Protein AF-0000000082577583 (afdb_homodimer)

Sequence (312 aa):
MDRIDAAILKSLAADARAPVSAVAAQVGLSQSACTRRIQALEASGHVQGYGARLGHRRLGFRITALVDITLGTQVEEDLARFEAAVAQIDGVVECALVSGGQDYRLKILARDLDDYERLHREHLGRLPGVVTINSSFVLRAVPTRSEAEALFGGGRMDRIDAAILKSLAADARAPVSAVAAQVGLSQSACTRRIQALEASGHVQGYGARLGHRRLGFRITALVDITLGTQVEEDLARFEAAVAQIDGVVECALVSGGQDYRLKILARDLDDYERLHREHLGRLPGVVTINSSFVLRAVPTRSEAEALFGGGR

Secondary structure (DSSP, 8-state):
--HHHHHHHHHHHH-TT--HHHHHHHHT--HHHHHHHHHHHHHTTSEEEEEEEE-TTTTT--EEEEEEEEES---HHHHHHHHHHHTT-TTEEEEEEESSSSSEEEEEEESSHHHHHHHHHHTGGG-TTEEEEEEEEEEEEEP---HHHHHHTT--/--HHHHHHHHHHHH-TT--HHHHHHHHT--HHHHHHHHHHHHHTTSEEEEEEEE-TTTTT--EEEEEEEEES---HHHHHHHHHHHTT-TTEEEEEEESSSSSEEEEEEESSHHHHHHHHHHTGGG-TTEEEEEEEEEEEEEP---HHHHHHTT--

Foldseek 3Di:
DDPLLLQLVLVCLVPVPDDLCVSCVVSVHDSVVSVVSVVVCCVVCVDVDDDDDDDCVVVQFPWKKKKFWAFPDDDPVLVVQLVVLLVPQPQFPDWDQDDDDTGIITIGIANDPVRVVCSCVVRVVPGPRTDDMDMDIDPDDDDDDDPSCVVRVPPD/DDPLLLQLVLVCLVPVPDDLCVSCVVSVHDSVVSVVSVVVCCVVCVDVDDDDDDDQVVVQFPWKKKKFWAFPDDDPVLVVQLVVLLVPQPQFPDWDQDDDDTGIITIGIANDPVRVVCSCVVRVVPRPRTDDMDMDIDPDDDDDDDPSCVVRVPPD

Solvent-accessible surface area (backbone atoms only — not comparable to full-atom values): 16218 Å² total; per-residue (Å²): 135,55,73,58,56,52,49,51,50,44,49,29,41,68,34,37,63,61,51,62,60,57,54,10,61,74,65,71,44,53,51,68,59,37,50,52,48,52,50,50,35,41,75,70,35,41,33,70,46,33,20,43,40,66,23,47,58,71,69,51,31,67,32,42,34,44,33,41,30,27,57,73,64,85,48,66,70,56,48,52,53,31,50,57,55,53,31,69,34,78,21,32,48,41,36,27,37,37,45,68,95,41,40,32,44,33,33,32,55,24,49,36,69,68,51,38,50,48,48,39,63,71,44,62,71,62,46,63,60,61,66,45,78,46,74,24,38,58,75,38,80,45,72,44,33,49,63,54,44,43,74,57,55,72,78,119,136,54,71,58,56,51,50,50,49,46,49,29,41,69,34,38,62,59,52,62,60,59,54,10,60,73,66,72,43,54,52,68,60,38,50,52,50,52,51,50,35,42,73,69,37,41,33,70,47,32,21,43,40,66,24,47,58,73,70,50,30,67,32,42,36,44,32,41,30,28,57,74,63,84,48,65,70,55,49,50,52,31,51,56,54,54,32,67,34,77,21,33,47,39,34,27,35,36,45,67,94,41,40,33,45,35,36,32,55,24,48,37,73,67,52,39,49,49,48,39,62,72,44,62,71,63,46,62,59,63,68,46,80,48,76,24,38,57,74,39,81,45,71,46,33,49,63,54,44,42,74,56,54,71,79,117

Nearest PDB structures (foldseek):
  2p6s-assembly1_H  TM=9.541E-01  e=4.878E-14  Neisseria meningitidis MC58
  3i4p-assembly1_A  TM=9.393E-01  e=1.026E-13  Agrobacterium fabrum str. C58
  2gqq-assembly1_A-2  TM=9.319E-01  e=2.295E-13  Escherichia coli
  2pn6-assembly1_A  TM=9.189E-01  e=6.929E-12  Sulfurisphaera tokodaii
  4pcq-assembly2_C  TM=7.554E-01  e=3.729E-12  Mycobacterium tuberculosis H37Rv

Organism: NCBI:txid68569

InterPro domains:
  IPR000485 AsnC-type HTH domain [PF13404] (1-42)
  IPR000485 AsnC-type HTH domain [PR00033] (1-17)
  IPR000485 AsnC-type HTH domain [PR00033] (17-28)
  IPR000485 AsnC-type HTH domain [PR00033] (28-47)
  IPR000485 AsnC-type HTH domain [PS50956] (1-62)
  IPR011008 Dimeric alpha-beta barrel [SSF54909] (61-143)
  IPR019885 Transcription regulator HTH, AsnC-type, conserved site [PS00519] (19-45)
  IPR019887 Transcription regulator AsnC/Lrp, ligand binding domain [PF01037] (64-142)
  IPR019888 Transcription regulator AsnC-like [SM00344] (1-110)
  IPR036388 Winged helix-like DNA-binding domain superfamily [G3DSA:1.10.10.10] (1-52)
  IPR036390 Winged helix DNA-binding domain superfamily [SSF46785] (1-61)

Structure (mmCIF, N/CA/C/O backbone):
data_AF-0000000082577583-model_v1
#
loop_
_entity.id
_entity.type
_entity.pdbx_description
1 polymer 'DNA-binding Lrp family transcriptional regulator'
#
loop_
_atom_site.group_PDB
_atom_site.id
_atom_site.type_symbol
_atom_site.label_atom_id
_atom_site.label_alt_id
_atom_site.label_comp_id
_atom_site.label_asym_id
_atom_site.label_entity_id
_atom_site.label_seq_id
_atom_site.pdbx_PDB_ins_code
_atom_site.Cartn_x
_atom_site.Cartn_y
_atom_site.Cartn_z
_atom_site.occupancy
_atom_site.B_iso_or_equiv
_atom_site.auth_seq_id
_atom_site.auth_comp_id
_atom_site.auth_asym_id
_atom_site.auth_atom_id
_atom_site.pdbx_PDB_model_num
ATOM 1 N N . MET A 1 1 ? 16.797 15.055 -9.523 1 86.69 1 MET A N 1
ATOM 2 C CA . MET A 1 1 ? 16.5 15.312 -8.117 1 86.69 1 MET A CA 1
ATOM 3 C C . MET A 1 1 ? 17.781 15.344 -7.293 1 86.69 1 MET A C 1
ATOM 5 O O . MET A 1 1 ? 18.656 14.477 -7.445 1 86.69 1 MET A O 1
ATOM 9 N N . ASP A 1 2 ? 17.938 16.375 -6.492 1 91.56 2 ASP A N 1
ATOM 10 C CA . ASP A 1 2 ? 19.172 16.469 -5.734 1 91.56 2 ASP A CA 1
ATOM 11 C C . ASP A 1 2 ? 19 15.922 -4.316 1 91.56 2 ASP A C 1
ATOM 13 O O . ASP A 1 2 ? 17.938 15.359 -3.99 1 91.56 2 ASP A O 1
ATOM 17 N N . ARG A 1 3 ? 20.094 16.016 -3.494 1 93.19 3 ARG A N 1
ATOM 18 C CA . ARG A 1 3 ? 20.156 15.414 -2.166 1 93.19 3 ARG A CA 1
ATOM 19 C C . ARG A 1 3 ? 19.156 16.078 -1.222 1 93.19 3 ARG A C 1
ATOM 21 O O . ARG A 1 3 ? 18.609 15.43 -0.331 1 93.19 3 ARG A O 1
ATOM 28 N N . ILE A 1 4 ? 18.984 17.312 -1.453 1 95.62 4 ILE A N 1
ATOM 29 C CA . ILE A 1 4 ? 18.078 18.062 -0.585 1 95.62 4 ILE A CA 1
ATOM 30 C C . ILE A 1 4 ? 16.641 17.609 -0.826 1 95.62 4 ILE A C 1
ATOM 32 O O . ILE A 1 4 ? 15.883 17.375 0.123 1 95.62 4 ILE A O 1
ATOM 36 N N . ASP A 1 5 ? 16.266 17.516 -2.125 1 95.69 5 ASP A N 1
ATOM 37 C CA . ASP A 1 5 ? 14.938 17.016 -2.457 1 95.69 5 ASP A CA 1
ATOM 38 C C . ASP A 1 5 ? 14.688 15.641 -1.834 1 95.69 5 ASP A C 1
ATOM 40 O O . ASP A 1 5 ? 13.625 15.398 -1.267 1 95.69 5 ASP A O 1
ATOM 44 N N . ALA A 1 6 ? 15.672 14.781 -1.937 1 95.06 6 ALA A N 1
ATOM 45 C CA . ALA A 1 6 ? 15.562 13.438 -1.364 1 95.06 6 ALA A CA 1
ATOM 46 C C . ALA A 1 6 ? 15.359 13.5 0.147 1 95.06 6 ALA A C 1
ATOM 48 O O . ALA A 1 6 ? 14.547 12.758 0.702 1 95.06 6 ALA A O 1
ATOM 49 N N . ALA A 1 7 ? 16.109 14.344 0.728 1 95.62 7 ALA A N 1
ATOM 50 C CA . ALA A 1 7 ? 15.984 14.5 2.176 1 95.62 7 ALA A CA 1
ATOM 51 C C . ALA A 1 7 ? 14.609 15.023 2.566 1 95.62 7 ALA A C 1
ATOM 53 O O . ALA A 1 7 ? 14.031 14.578 3.561 1 95.62 7 ALA A O 1
ATOM 54 N N . ILE A 1 8 ? 14.133 15.953 1.812 1 96.75 8 ILE A N 1
ATOM 55 C CA . ILE A 1 8 ? 12.797 16.484 2.049 1 96.75 8 ILE A CA 1
ATOM 56 C C . ILE A 1 8 ? 11.758 15.375 1.925 1 96.75 8 ILE A C 1
ATOM 58 O O . ILE A 1 8 ? 10.891 15.227 2.787 1 96.75 8 ILE A O 1
ATOM 62 N N . LEU A 1 9 ? 11.859 14.602 0.889 1 96.56 9 LEU A N 1
ATOM 63 C CA . LEU A 1 9 ? 10.914 13.523 0.64 1 96.56 9 LEU A CA 1
ATOM 64 C C . LEU A 1 9 ? 10.969 12.484 1.753 1 96.56 9 LEU A C 1
ATOM 66 O O . LEU A 1 9 ? 9.93 11.961 2.172 1 96.56 9 LEU A O 1
ATOM 70 N N . LYS A 1 10 ? 12.164 12.164 2.219 1 94.94 10 LYS A N 1
ATOM 71 C CA . LYS A 1 10 ? 12.312 11.234 3.336 1 94.94 10 LYS A CA 1
ATOM 72 C C . LYS A 1 10 ? 11.594 11.758 4.582 1 94.94 10 LYS A C 1
ATOM 74 O O . LYS A 1 10 ? 10.906 11 5.266 1 94.94 10 LYS A O 1
ATOM 79 N N . SER A 1 11 ? 11.773 13 4.824 1 95.12 11 SER A N 1
ATOM 80 C CA . SER A 1 11 ? 11.133 13.617 5.98 1 95.12 11 SER A CA 1
ATOM 81 C C . SER A 1 11 ? 9.609 13.555 5.871 1 95.12 11 SER A C 1
ATOM 83 O O . SER A 1 11 ? 8.93 13.164 6.816 1 95.12 11 SER A O 1
ATOM 85 N N . LEU A 1 12 ? 9.078 13.922 4.703 1 95.56 12 LEU A N 1
ATOM 86 C CA . LEU A 1 12 ? 7.637 13.953 4.488 1 95.56 12 LEU A CA 1
ATOM 87 C C . LEU A 1 12 ? 7.055 12.539 4.535 1 95.56 12 LEU A C 1
ATOM 89 O O . LEU A 1 12 ? 5.93 12.344 5 1 95.56 12 LEU A O 1
ATOM 93 N N . ALA A 1 13 ? 7.824 11.609 4.027 1 95.06 13 ALA A N 1
ATOM 94 C CA . ALA A 1 13 ? 7.387 10.219 4.062 1 95.06 13 ALA A CA 1
ATOM 95 C C . ALA A 1 13 ? 7.285 9.711 5.496 1 95.06 13 ALA A C 1
ATOM 97 O O . ALA A 1 13 ? 6.398 8.922 5.82 1 95.06 13 ALA A O 1
ATOM 98 N N . ALA A 1 14 ? 8.141 10.188 6.332 1 93.25 14 ALA A N 1
ATOM 99 C CA . ALA A 1 14 ? 8.172 9.781 7.734 1 93.25 14 ALA A CA 1
ATOM 100 C C . ALA A 1 14 ? 7.059 10.469 8.523 1 93.25 14 ALA A C 1
ATOM 102 O O . ALA A 1 14 ? 6.41 9.836 9.367 1 93.25 14 ALA A O 1
ATOM 103 N N . ASP A 1 15 ? 6.871 11.711 8.211 1 94.5 15 ASP A N 1
ATOM 104 C CA . ASP A 1 15 ? 5.844 12.492 8.891 1 94.5 15 ASP A CA 1
ATOM 105 C C . ASP A 1 15 ? 5.297 13.586 7.98 1 94.5 15 ASP A C 1
ATOM 107 O O . ASP A 1 15 ? 5.871 14.68 7.895 1 94.5 15 ASP A O 1
ATOM 111 N N . ALA A 1 16 ? 4.125 13.344 7.523 1 95 16 ALA A N 1
ATOM 112 C CA . ALA A 1 16 ? 3.5 14.273 6.59 1 95 16 ALA A CA 1
ATOM 113 C C . ALA A 1 16 ? 3.008 15.523 7.305 1 95 16 ALA A C 1
ATOM 115 O O . ALA A 1 16 ? 2.727 16.547 6.668 1 95 16 ALA A O 1
ATOM 116 N N . ARG A 1 17 ? 2.879 15.484 8.555 1 93.44 17 ARG A N 1
ATOM 117 C CA . ARG A 1 17 ? 2.307 16.609 9.289 1 93.44 17 ARG A CA 1
ATOM 118 C C . ARG A 1 17 ? 3.402 17.5 9.859 1 93.44 17 ARG A C 1
ATOM 120 O O . ARG A 1 17 ? 3.111 18.516 10.5 1 93.44 17 ARG A O 1
ATOM 127 N N . ALA A 1 18 ? 4.633 17.156 9.664 1 93.75 18 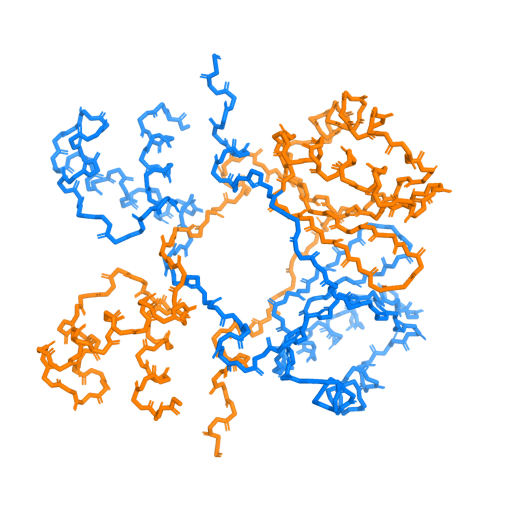ALA A N 1
ATOM 128 C CA . ALA A 1 18 ? 5.723 18 10.133 1 93.75 18 ALA A CA 1
ATOM 129 C C . ALA A 1 18 ? 5.594 19.422 9.57 1 93.75 18 ALA A C 1
ATOM 131 O O . ALA A 1 18 ? 5.316 19.594 8.375 1 93.75 18 ALA A O 1
ATOM 132 N N . PRO A 1 19 ? 5.781 20.422 10.508 1 94.56 19 PRO A N 1
ATOM 133 C CA . PRO A 1 19 ? 5.793 21.781 9.969 1 94.56 19 PRO A CA 1
ATOM 134 C C . PRO A 1 19 ? 6.961 22.031 9.016 1 94.56 19 PRO A C 1
ATOM 136 O O . PRO A 1 19 ? 8.039 21.469 9.195 1 94.56 19 PRO A O 1
ATOM 139 N N . VAL A 1 20 ? 6.656 22.875 8.07 1 96 20 VAL A N 1
ATOM 140 C CA . VAL A 1 20 ? 7.684 23.172 7.082 1 96 20 VAL A CA 1
ATOM 141 C C . VAL A 1 20 ? 8.945 23.688 7.777 1 96 20 VAL A C 1
ATOM 143 O O . VAL A 1 20 ? 10.062 23.391 7.348 1 96 20 VAL A O 1
ATOM 146 N N . SER A 1 21 ? 8.789 24.406 8.859 1 97.38 21 SER A N 1
ATOM 147 C CA . SER A 1 21 ? 9.93 24.922 9.602 1 97.38 21 SER A CA 1
ATOM 148 C C . SER A 1 21 ? 10.82 23.797 10.117 1 97.38 21 SER A C 1
ATOM 150 O O . SER A 1 21 ? 12.047 23.906 10.086 1 97.38 21 SER A O 1
ATOM 152 N N . ALA A 1 22 ? 10.25 22.734 10.57 1 97 22 ALA A N 1
ATOM 153 C CA . ALA A 1 22 ? 11.016 21.594 11.062 1 97 22 ALA A CA 1
ATOM 154 C C . ALA A 1 22 ? 11.727 20.875 9.914 1 97 22 ALA A C 1
ATOM 156 O O . ALA A 1 22 ? 12.891 20.5 10.047 1 97 22 ALA A O 1
ATOM 157 N N . VAL A 1 23 ? 11.07 20.688 8.797 1 97.56 23 VAL A N 1
ATOM 158 C CA . VAL A 1 23 ? 11.672 20.062 7.625 1 97.56 23 VAL A CA 1
ATOM 159 C C . VAL A 1 23 ? 12.844 20.891 7.125 1 97.56 23 VAL A C 1
ATOM 161 O O . VAL A 1 23 ? 13.914 20.359 6.84 1 97.56 23 VAL A O 1
ATOM 164 N N . ALA A 1 24 ? 12.594 22.188 7.07 1 98.12 24 ALA A N 1
ATOM 165 C CA . ALA A 1 24 ? 13.617 23.109 6.613 1 98.12 24 ALA A CA 1
ATOM 166 C C . ALA A 1 24 ? 14.867 23.016 7.484 1 98.12 24 ALA A C 1
ATOM 168 O O . ALA A 1 24 ? 15.992 22.969 6.969 1 98.12 24 ALA A O 1
ATOM 169 N N . ALA A 1 25 ? 14.688 23.016 8.781 1 97.81 25 ALA A N 1
ATOM 170 C CA . ALA A 1 25 ? 15.797 22.906 9.727 1 97.81 25 ALA A CA 1
ATOM 171 C C . ALA A 1 25 ? 16.562 21.594 9.523 1 97.81 25 ALA A C 1
ATOM 173 O O . ALA A 1 25 ? 17.797 21.578 9.555 1 97.81 25 ALA A O 1
ATOM 174 N N . GLN A 1 26 ? 15.883 20.609 9.266 1 96 26 GLN A N 1
ATOM 175 C CA . GLN A 1 26 ? 16.484 19.281 9.094 1 96 26 GLN A CA 1
ATOM 176 C C . GLN A 1 26 ? 17.328 19.219 7.832 1 96 26 GLN A C 1
ATOM 178 O O . GLN A 1 26 ? 18.375 18.547 7.809 1 96 26 GLN A O 1
ATOM 183 N N . VAL A 1 27 ? 16.953 19.906 6.797 1 96.56 27 VAL A N 1
ATOM 184 C CA . VAL A 1 27 ? 17.625 19.734 5.512 1 96.56 27 VAL A CA 1
ATOM 185 C C . VAL A 1 27 ? 18.547 20.922 5.234 1 96.56 27 VAL A C 1
ATOM 187 O O . VAL A 1 27 ? 19.203 20.984 4.199 1 96.56 27 VAL A O 1
ATOM 190 N N . GLY A 1 28 ? 18.5 21.875 6.094 1 97 28 GLY A N 1
ATOM 191 C CA . GLY A 1 28 ? 19.422 23 5.984 1 97 28 GLY A CA 1
ATOM 192 C C . GLY A 1 28 ? 18.953 24.047 4.996 1 97 28 GLY A C 1
ATOM 193 O O . GLY A 1 28 ? 19.75 24.594 4.227 1 97 28 GLY A O 1
ATOM 194 N N . LEU A 1 29 ? 17.719 24.344 5.008 1 97.75 29 LEU A N 1
ATOM 195 C CA . LEU A 1 29 ? 17.141 25.359 4.148 1 97.75 29 LEU A CA 1
ATOM 196 C C . LEU A 1 29 ? 16.375 26.406 4.973 1 97.75 29 LEU A C 1
ATOM 198 O O . LEU A 1 29 ? 16.047 26.156 6.133 1 97.75 29 LEU A O 1
ATOM 202 N N . SER A 1 30 ? 16.25 27.594 4.262 1 98.12 30 SER A N 1
ATOM 203 C CA . SER A 1 30 ? 15.242 28.516 4.793 1 98.12 30 SER A CA 1
ATOM 204 C C . SER A 1 30 ? 13.836 27.953 4.621 1 98.12 30 SER A C 1
ATOM 206 O O . SER A 1 30 ? 13.609 27.094 3.783 1 98.12 30 SER A O 1
ATOM 208 N N . GLN A 1 31 ? 12.906 28.469 5.434 1 97.81 31 GLN A N 1
ATOM 209 C CA . GLN A 1 31 ? 11.516 28.047 5.316 1 97.81 31 GLN A CA 1
ATOM 210 C C . GLN A 1 31 ? 10.969 28.328 3.918 1 97.81 31 GLN A C 1
ATOM 212 O O . GLN A 1 31 ? 10.266 27.5 3.342 1 97.81 31 GLN A O 1
ATOM 217 N N . SER A 1 32 ? 11.297 29.469 3.355 1 98.19 32 SER A N 1
ATOM 218 C CA . SER A 1 32 ? 10.797 29.859 2.041 1 98.19 32 SER A CA 1
ATOM 219 C C . SER A 1 32 ? 11.344 28.953 0.948 1 98.19 32 SER A C 1
ATOM 221 O O . SER A 1 32 ? 10.609 28.531 0.058 1 98.19 32 SER A O 1
ATOM 223 N N . ALA A 1 33 ? 12.609 28.641 0.971 1 98.19 33 ALA A N 1
ATOM 224 C CA . ALA A 1 33 ? 13.211 27.734 -0.006 1 98.19 33 ALA A CA 1
ATOM 225 C C . ALA A 1 33 ? 12.633 26.328 0.105 1 98.19 33 ALA A C 1
ATOM 227 O O . ALA A 1 33 ? 12.375 25.688 -0.908 1 98.19 33 ALA A O 1
ATOM 228 N N . CYS A 1 34 ? 12.461 25.922 1.353 1 98.38 34 CYS A N 1
ATOM 229 C CA . CYS A 1 34 ? 11.891 24.609 1.588 1 98.38 34 CYS A CA 1
ATOM 230 C C 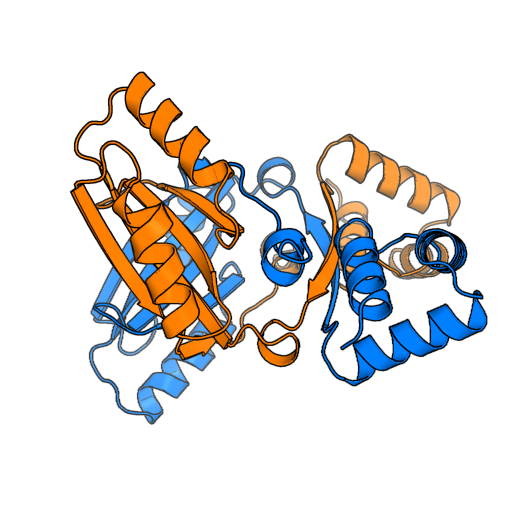. CYS A 1 34 ? 10.469 24.516 1.05 1 98.38 34 CYS A C 1
ATOM 232 O O . CYS A 1 34 ? 10.102 23.531 0.408 1 98.38 34 CYS A O 1
ATOM 234 N N . THR A 1 35 ? 9.664 25.531 1.284 1 97.81 35 THR A N 1
ATOM 235 C CA . THR A 1 35 ? 8.297 25.578 0.793 1 97.81 35 THR A CA 1
ATOM 236 C C . THR A 1 35 ? 8.266 25.484 -0.729 1 97.81 35 THR A C 1
ATOM 238 O O . THR A 1 35 ? 7.473 24.719 -1.292 1 97.81 35 THR A O 1
ATOM 241 N N . ARG A 1 36 ? 9.07 26.203 -1.352 1 98.06 36 ARG A N 1
ATOM 242 C CA . ARG A 1 36 ? 9.125 26.203 -2.809 1 98.06 36 ARG A CA 1
ATOM 243 C C . ARG A 1 36 ? 9.492 24.812 -3.336 1 98.06 36 ARG A C 1
ATOM 245 O O . ARG A 1 36 ? 8.914 24.344 -4.316 1 98.06 36 ARG A O 1
ATOM 252 N N . ARG A 1 37 ? 10.414 24.219 -2.691 1 97.94 37 ARG A N 1
ATOM 253 C CA . ARG A 1 37 ? 10.836 22.891 -3.119 1 97.94 37 ARG A CA 1
ATOM 254 C C . ARG A 1 37 ? 9.711 21.875 -2.934 1 97.94 37 ARG A C 1
ATOM 256 O O . ARG A 1 37 ? 9.477 21.047 -3.803 1 97.94 37 ARG A O 1
ATOM 263 N N . ILE A 1 38 ? 9.078 21.891 -1.838 1 97.81 38 ILE A N 1
ATOM 264 C CA . ILE A 1 38 ? 7.973 20.984 -1.576 1 97.81 38 ILE A CA 1
ATOM 265 C C . ILE A 1 38 ? 6.891 21.172 -2.635 1 97.81 38 ILE A C 1
ATOM 267 O O . ILE A 1 38 ? 6.391 20.188 -3.203 1 97.81 38 ILE A O 1
ATOM 271 N N . GLN A 1 39 ? 6.57 22.422 -2.926 1 97.81 39 GLN A N 1
ATOM 272 C CA . GLN A 1 39 ? 5.562 22.719 -3.939 1 97.81 39 GLN A CA 1
ATOM 273 C C . GLN A 1 39 ? 5.98 22.172 -5.305 1 97.81 39 GLN A C 1
ATOM 275 O O . GLN A 1 39 ? 5.148 21.641 -6.051 1 97.81 39 GLN A O 1
ATOM 280 N N . ALA A 1 40 ? 7.184 22.328 -5.59 1 98 40 ALA A N 1
ATOM 281 C CA . ALA A 1 40 ? 7.703 21.812 -6.859 1 98 40 ALA A CA 1
ATOM 282 C C . ALA A 1 40 ? 7.598 20.297 -6.93 1 98 40 ALA A C 1
ATOM 284 O O . ALA A 1 40 ? 7.238 19.75 -7.969 1 98 40 ALA A O 1
ATOM 285 N N . LEU A 1 41 ? 7.93 19.656 -5.828 1 97.62 41 LEU A N 1
ATOM 286 C CA . LEU A 1 41 ? 7.848 18.203 -5.758 1 97.62 41 LEU A CA 1
ATOM 287 C C . LEU A 1 41 ? 6.406 17.734 -5.914 1 97.62 41 LEU A C 1
ATOM 289 O O . LEU A 1 41 ? 6.152 16.703 -6.543 1 97.62 41 LEU A O 1
ATOM 293 N N . GLU A 1 42 ? 5.477 18.422 -5.355 1 97.62 42 GLU A N 1
ATOM 294 C CA . GLU A 1 42 ? 4.059 18.125 -5.504 1 97.62 42 GLU A CA 1
ATOM 295 C C . GLU A 1 42 ? 3.592 18.359 -6.938 1 97.62 42 GLU A C 1
ATOM 297 O O . GLU A 1 42 ? 2.947 17.484 -7.531 1 97.62 42 GLU A O 1
ATOM 302 N N . ALA A 1 43 ? 3.984 19.453 -7.52 1 97.81 43 ALA A N 1
ATOM 303 C CA . ALA A 1 43 ? 3.561 19.828 -8.867 1 97.81 43 ALA A CA 1
ATOM 304 C C . ALA A 1 43 ? 4.109 18.844 -9.906 1 97.81 43 ALA A C 1
ATOM 306 O O . ALA A 1 43 ? 3.445 18.547 -10.898 1 97.81 43 ALA A O 1
ATOM 307 N N . SER A 1 44 ? 5.27 18.344 -9.648 1 97.19 44 SER A N 1
ATOM 308 C CA . SER A 1 44 ? 5.93 17.469 -10.617 1 97.19 44 SER A CA 1
ATOM 309 C C . SER A 1 44 ? 5.504 16.016 -10.43 1 97.19 44 SER A C 1
ATOM 311 O O . SER A 1 44 ? 5.895 15.148 -11.211 1 97.19 44 SER A O 1
ATOM 313 N N . GLY A 1 45 ? 4.754 15.703 -9.383 1 96.94 45 GLY A N 1
ATOM 314 C CA . GLY A 1 45 ? 4.223 14.359 -9.188 1 96.94 45 GLY A CA 1
ATOM 315 C C . GLY A 1 45 ? 5.141 13.469 -8.375 1 96.94 45 GLY A C 1
ATOM 316 O O . GLY A 1 45 ? 4.875 12.273 -8.227 1 96.94 45 GLY A O 1
ATOM 317 N N . HIS A 1 46 ? 6.262 14.055 -7.883 1 97.25 46 HIS A N 1
ATOM 318 C CA . HIS A 1 46 ? 7.109 13.297 -6.973 1 97.25 46 HIS A CA 1
ATOM 319 C C . HIS A 1 46 ? 6.375 12.977 -5.672 1 97.25 46 HIS A C 1
ATOM 321 O O . HIS A 1 46 ? 6.629 11.938 -5.051 1 97.25 46 HIS A O 1
ATOM 327 N N . VAL A 1 47 ? 5.562 13.867 -5.297 1 97 47 VAL A N 1
ATOM 328 C CA . VAL A 1 47 ? 4.609 13.656 -4.211 1 97 47 VAL A CA 1
ATOM 329 C C . VAL A 1 47 ? 3.186 13.672 -4.766 1 97 47 VAL A C 1
ATOM 331 O O . VAL A 1 47 ? 2.766 14.648 -5.395 1 97 47 VAL A O 1
ATOM 334 N N . GLN A 1 48 ? 2.453 12.672 -4.484 1 96 48 GLN A N 1
ATOM 335 C CA . GLN A 1 48 ? 1.123 12.531 -5.066 1 96 48 GLN A CA 1
ATOM 336 C C . GLN A 1 48 ? 0.039 12.898 -4.055 1 96 48 GLN A C 1
ATOM 338 O O . GLN A 1 48 ? -1.139 12.992 -4.406 1 96 48 GLN A O 1
ATOM 343 N N . GLY A 1 49 ? 0.452 13.086 -2.771 1 95.75 49 GLY A N 1
ATOM 344 C CA . GLY A 1 49 ? -0.481 13.438 -1.715 1 95.75 49 GLY A CA 1
ATOM 345 C C . GLY A 1 49 ? 0.004 13.039 -0.333 1 95.75 49 GLY A C 1
ATOM 346 O O . GLY A 1 49 ? 1.106 12.508 -0.186 1 95.75 49 GLY A O 1
ATOM 347 N N . TYR A 1 50 ? -0.823 13.383 0.576 1 96.38 50 TYR A N 1
ATOM 348 C CA . TYR A 1 50 ? -0.568 13.094 1.983 1 96.38 50 TYR A CA 1
ATOM 349 C C . TYR A 1 50 ? -1.759 12.391 2.619 1 96.38 50 TYR A C 1
ATOM 351 O O . TYR A 1 50 ? -2.908 12.781 2.408 1 96.38 50 TYR A O 1
ATOM 359 N N . GLY A 1 51 ? -1.487 11.367 3.355 1 95.06 51 GLY A N 1
ATOM 360 C CA . GLY A 1 51 ? -2.594 10.648 3.967 1 95.06 51 GLY A CA 1
ATOM 361 C C . GLY A 1 51 ? -2.236 10.023 5.305 1 95.06 51 GLY A C 1
ATOM 362 O O . GLY A 1 51 ? -1.061 9.961 5.672 1 95.06 51 GLY A O 1
ATOM 363 N N . ALA A 1 52 ? -3.279 9.562 6.012 1 96.19 52 ALA A N 1
ATOM 364 C CA . ALA A 1 52 ? -3.086 8.82 7.254 1 96.19 52 ALA A CA 1
ATOM 365 C C . ALA A 1 52 ? -2.971 7.324 6.984 1 96.19 52 ALA A C 1
ATOM 367 O O . ALA A 1 52 ? -3.662 6.789 6.113 1 96.19 52 ALA A O 1
ATOM 368 N N . ARG A 1 53 ? -2.033 6.703 7.625 1 95.62 53 ARG A N 1
ATOM 369 C CA . ARG A 1 53 ? -1.992 5.246 7.684 1 95.62 53 ARG A CA 1
ATOM 370 C C . ARG A 1 53 ? -2.967 4.711 8.727 1 95.62 53 ARG A C 1
ATOM 372 O O . ARG A 1 53 ? -2.82 4.988 9.922 1 95.62 53 ARG A O 1
ATOM 379 N N . LEU A 1 54 ? -3.924 3.971 8.242 1 96.38 54 LEU A N 1
ATOM 380 C CA . LEU A 1 54 ? -5.031 3.557 9.094 1 96.38 54 LEU A CA 1
ATOM 381 C C . LEU A 1 54 ? -4.777 2.166 9.672 1 96.38 54 LEU A C 1
ATOM 383 O O . LEU A 1 54 ? -4.25 1.29 8.984 1 96.38 54 LEU A O 1
ATOM 387 N N . GLY A 1 55 ? -5.152 1.993 10.93 1 96.19 55 GLY A N 1
ATOM 388 C CA . GLY A 1 55 ? -5.066 0.689 11.57 1 96.19 55 GLY A CA 1
ATOM 389 C C . GLY A 1 55 ? -6.242 -0.212 11.242 1 96.19 55 GLY A C 1
ATOM 390 O O . GLY A 1 55 ? -7.234 -0.242 11.977 1 96.19 55 GLY A O 1
ATOM 391 N N . HIS A 1 56 ? -6.129 -1.017 10.266 1 95.94 56 HIS A N 1
ATOM 392 C CA . HIS A 1 56 ? -7.234 -1.797 9.719 1 95.94 56 HIS A CA 1
ATOM 393 C C . HIS A 1 56 ? -7.883 -2.662 10.797 1 95.94 56 HIS A C 1
ATOM 395 O O . HIS A 1 56 ? -9.102 -2.652 10.953 1 95.94 56 HIS A O 1
ATOM 401 N N . ARG A 1 57 ? -7.059 -3.352 11.547 1 94.56 57 ARG A N 1
ATOM 402 C CA . ARG A 1 57 ? -7.598 -4.254 12.562 1 94.56 57 ARG A CA 1
ATOM 403 C C . ARG A 1 57 ? -8.359 -3.479 13.633 1 94.56 57 ARG A C 1
ATOM 405 O O . ARG A 1 57 ? -9.461 -3.875 14.023 1 94.56 57 ARG A O 1
ATOM 412 N N . ARG A 1 58 ? -7.812 -2.385 14.062 1 94.81 58 ARG A N 1
ATOM 413 C CA . ARG A 1 58 ? -8.453 -1.564 15.086 1 94.81 58 ARG A CA 1
ATOM 414 C C . ARG A 1 58 ? -9.75 -0.957 14.562 1 94.81 58 ARG A C 1
ATOM 416 O O . ARG A 1 58 ? -10.656 -0.648 15.336 1 94.81 58 ARG A O 1
ATOM 423 N N . LEU A 1 59 ? -9.859 -0.889 13.25 1 95.44 59 LEU A N 1
ATOM 424 C CA . LEU A 1 59 ? -11.047 -0.301 12.633 1 95.44 59 LEU A CA 1
ATOM 425 C C . LEU A 1 59 ? -12.062 -1.378 12.273 1 95.44 59 LEU A C 1
ATOM 427 O O . LEU A 1 59 ? -13.07 -1.092 11.625 1 95.44 59 LEU A O 1
ATOM 431 N N . GLY A 1 60 ? -11.758 -2.646 12.609 1 94.5 60 GLY A N 1
ATOM 432 C CA . GLY A 1 60 ? -12.711 -3.732 12.461 1 94.5 60 GLY A CA 1
ATOM 433 C C . GLY A 1 60 ? -12.523 -4.527 11.18 1 94.5 60 GLY A C 1
ATOM 434 O O . GLY A 1 60 ? -13.328 -5.402 10.859 1 94.5 60 GLY A O 1
ATOM 435 N N . PHE A 1 61 ? -11.531 -4.184 10.508 1 96.12 61 PHE A N 1
ATOM 436 C CA . PHE A 1 61 ? -11.203 -4.922 9.289 1 96.12 61 PHE A CA 1
ATOM 437 C C . PHE A 1 61 ? -10.086 -5.926 9.555 1 96.12 61 PHE A C 1
ATOM 439 O O . PHE A 1 61 ? -8.906 -5.594 9.438 1 96.12 61 PHE A O 1
ATOM 446 N N . ARG A 1 62 ? -10.453 -7.117 9.695 1 96.69 62 ARG A N 1
ATOM 447 C CA . ARG A 1 62 ? -9.531 -8.117 10.219 1 96.69 62 ARG A CA 1
ATOM 448 C C . ARG A 1 62 ? -8.961 -8.977 9.102 1 96.69 62 ARG A C 1
ATOM 450 O O . ARG A 1 62 ? -8.016 -9.742 9.32 1 96.69 62 ARG A O 1
ATOM 457 N N . ILE A 1 63 ? -9.531 -8.766 7.891 1 97.19 63 ILE A N 1
ATOM 458 C CA . ILE A 1 63 ? -9.117 -9.625 6.789 1 97.19 63 ILE A CA 1
ATOM 459 C C . ILE A 1 63 ? -8.508 -8.773 5.672 1 97.19 63 ILE A C 1
ATOM 461 O O . ILE A 1 63 ? -9.086 -7.762 5.27 1 97.19 63 ILE A O 1
ATOM 465 N N . THR A 1 64 ? -7.359 -9.125 5.352 1 97.94 64 THR A N 1
ATOM 466 C CA . THR A 1 64 ? -6.773 -8.688 4.09 1 97.94 64 THR A CA 1
ATOM 467 C C . THR A 1 64 ? -6.605 -9.867 3.135 1 97.94 64 THR A C 1
ATOM 469 O O . THR A 1 64 ? -5.902 -10.828 3.445 1 97.94 64 THR A O 1
ATOM 472 N N . ALA A 1 65 ? -7.258 -9.797 2.021 1 98.19 65 ALA A N 1
ATOM 473 C CA . ALA A 1 65 ? -7.164 -10.844 1.008 1 98.19 65 ALA A CA 1
ATOM 474 C C . ALA A 1 65 ? -6.336 -10.383 -0.186 1 98.19 65 ALA A C 1
ATOM 476 O O . ALA A 1 65 ? -6.52 -9.266 -0.682 1 98.19 65 ALA A O 1
ATOM 477 N N . LEU A 1 66 ? -5.387 -11.188 -0.583 1 98.25 66 LEU A N 1
ATOM 478 C CA . LEU A 1 66 ? -4.656 -11.039 -1.836 1 98.25 66 LEU A CA 1
ATOM 479 C C . LEU A 1 66 ? -5.195 -11.992 -2.898 1 98.25 66 LEU A C 1
ATOM 481 O O . LEU A 1 66 ? -5.137 -13.211 -2.732 1 98.25 66 LEU A O 1
ATOM 485 N N . VAL A 1 67 ? -5.691 -11.422 -4.012 1 97.81 67 VAL A N 1
ATOM 486 C CA . VAL A 1 67 ? -6.492 -12.211 -4.949 1 97.81 67 VAL A CA 1
ATOM 487 C C . VAL A 1 67 ? -5.848 -12.18 -6.332 1 97.81 67 VAL A C 1
ATOM 489 O O . VAL A 1 67 ? -5.516 -11.109 -6.844 1 97.81 67 VAL A O 1
ATOM 492 N N . ASP A 1 68 ? -5.664 -13.367 -6.898 1 97.44 68 ASP A N 1
ATOM 493 C CA . ASP A 1 68 ? -5.188 -13.523 -8.273 1 97.44 68 ASP A CA 1
ATOM 494 C C . ASP A 1 68 ? -6.34 -13.875 -9.211 1 97.44 68 ASP A C 1
ATOM 496 O O . ASP A 1 68 ? -7.066 -14.844 -8.984 1 97.44 68 ASP A O 1
ATOM 500 N N . ILE A 1 69 ? -6.426 -13.094 -10.281 1 97.5 69 ILE A N 1
ATOM 501 C CA . ILE A 1 69 ? -7.52 -13.281 -11.234 1 97.5 69 ILE A CA 1
ATOM 502 C C . ILE A 1 69 ? -6.949 -13.609 -12.609 1 97.5 69 ILE A C 1
ATOM 504 O O . ILE A 1 69 ? -6.012 -12.961 -13.078 1 97.5 69 ILE A O 1
ATOM 508 N N . THR A 1 70 ? -7.5 -14.641 -13.203 1 96.94 70 THR A N 1
ATOM 509 C CA . THR A 1 70 ? -7.211 -14.969 -14.594 1 96.94 70 THR A CA 1
ATOM 510 C C . THR A 1 70 ? -8.445 -14.773 -15.461 1 96.94 70 THR A C 1
ATOM 512 O O . THR A 1 70 ? -9.539 -15.219 -15.109 1 96.94 70 THR A O 1
ATOM 515 N N . LEU A 1 71 ? -8.242 -14.117 -16.562 1 95.44 71 LEU A N 1
ATOM 516 C CA . LEU A 1 71 ? -9.328 -13.867 -17.5 1 95.44 71 LEU A CA 1
ATOM 517 C C . LEU A 1 71 ? -9.281 -14.867 -18.656 1 95.44 71 LEU A C 1
ATOM 519 O O . LEU A 1 71 ? -8.234 -15.445 -18.938 1 95.44 71 LEU A O 1
ATOM 523 N N . GLY A 1 72 ? -10.43 -15.023 -19.266 1 93.31 72 GLY A N 1
ATOM 524 C CA . GLY A 1 72 ? -10.531 -15.922 -20.406 1 93.31 72 GLY A CA 1
ATOM 525 C C . GLY A 1 72 ? -10.125 -15.281 -21.719 1 93.31 72 GLY A C 1
ATOM 526 O O . GLY A 1 72 ? -9.945 -15.969 -22.719 1 93.31 72 GLY A O 1
ATOM 527 N N . THR A 1 73 ? -10.148 -14.086 -21.766 1 83.25 73 THR A N 1
ATOM 528 C CA . THR A 1 73 ? -9.805 -13.344 -22.969 1 83.25 73 THR A CA 1
ATOM 529 C C . THR A 1 73 ? -8.938 -12.133 -22.641 1 83.25 73 THR A C 1
ATOM 531 O O . THR A 1 73 ? -8.977 -11.633 -21.516 1 83.25 73 THR A O 1
ATOM 534 N N . GLN A 1 74 ? -8.102 -11.758 -23.547 1 79.88 74 GLN A N 1
ATOM 535 C CA . GLN A 1 74 ? -7.242 -10.594 -23.359 1 79.88 74 GLN A CA 1
ATOM 536 C C . GLN A 1 74 ? -7.594 -9.484 -24.344 1 79.88 74 GLN A C 1
ATOM 538 O O . GLN A 1 74 ? -6.789 -8.578 -24.578 1 79.88 74 GLN A O 1
ATOM 543 N N . VAL A 1 75 ? -8.812 -9.602 -24.766 1 86.62 75 VAL A N 1
ATOM 544 C CA . VAL A 1 75 ? -9.266 -8.547 -25.672 1 86.62 75 VAL A CA 1
ATOM 545 C C . VAL A 1 75 ? -9.406 -7.234 -24.906 1 86.62 75 VAL A C 1
ATOM 547 O O . VAL A 1 75 ? -9.969 -7.211 -23.797 1 86.62 75 VAL A O 1
ATOM 550 N N . GLU A 1 76 ? -9.031 -6.164 -25.516 1 88.75 76 GLU A N 1
ATOM 551 C CA . GLU A 1 76 ? -8.953 -4.852 -24.891 1 88.75 76 GLU A CA 1
ATOM 552 C C . GLU A 1 76 ? -10.297 -4.422 -24.328 1 88.75 76 GLU A C 1
ATOM 554 O O . GLU A 1 76 ? -10.375 -3.879 -23.219 1 88.75 76 GLU A O 1
ATOM 559 N N . GLU A 1 77 ? -11.32 -4.672 -25.109 1 90.31 77 GLU A N 1
ATOM 560 C CA . GLU A 1 77 ? -12.648 -4.27 -24.672 1 90.31 77 GLU A CA 1
ATOM 561 C C . GLU A 1 77 ? -13.062 -5.012 -23.406 1 90.31 77 GLU A C 1
ATOM 563 O O . GLU A 1 77 ? -13.719 -4.438 -22.531 1 90.31 77 GLU A O 1
ATOM 568 N N . ASP A 1 78 ? -12.742 -6.219 -23.359 1 89.44 78 ASP A N 1
ATOM 569 C CA . ASP A 1 78 ? -13.078 -7.035 -22.188 1 89.44 78 ASP A CA 1
ATOM 570 C C . ASP A 1 78 ? -12.25 -6.625 -20.969 1 89.44 78 ASP A C 1
ATOM 572 O O . ASP A 1 78 ? -12.758 -6.605 -19.844 1 89.44 78 ASP A O 1
ATOM 576 N N . LEU A 1 79 ? -11.023 -6.324 -21.219 1 92.5 79 LEU A N 1
ATOM 577 C CA . LEU A 1 79 ? -10.18 -5.828 -20.156 1 92.5 79 LEU A CA 1
ATOM 578 C C . LEU A 1 79 ? -10.734 -4.535 -19.562 1 92.5 79 LEU A C 1
ATOM 580 O O . LEU A 1 79 ? -10.797 -4.371 -18.344 1 92.5 79 LEU A O 1
ATOM 584 N N . ALA A 1 80 ? -11.164 -3.676 -20.453 1 94.69 80 ALA A N 1
ATOM 585 C CA . ALA A 1 80 ? -11.734 -2.402 -20.016 1 94.69 80 ALA A CA 1
ATOM 586 C C . ALA A 1 80 ? -12.984 -2.617 -19.172 1 94.69 80 ALA A C 1
ATOM 588 O O . ALA A 1 80 ? -13.195 -1.935 -18.172 1 94.69 80 ALA A O 1
ATOM 589 N N . ARG A 1 81 ? -13.82 -3.531 -19.609 1 95 81 ARG A N 1
ATOM 590 C CA . ARG A 1 81 ? -15.039 -3.844 -18.875 1 95 81 ARG A CA 1
ATOM 591 C C . ARG A 1 81 ? -14.719 -4.41 -17.5 1 95 81 ARG A C 1
ATOM 593 O O . ARG A 1 81 ? -15.352 -4.039 -16.5 1 95 81 ARG A O 1
ATOM 600 N N . PHE A 1 82 ? -13.797 -5.27 -17.469 1 96.25 82 PHE A N 1
ATOM 601 C CA . PHE A 1 82 ? -13.352 -5.855 -16.203 1 96.25 82 PHE A CA 1
ATOM 602 C C . PHE A 1 82 ? -12.836 -4.781 -15.258 1 96.25 82 PHE A C 1
ATOM 604 O O . PHE A 1 82 ? -13.266 -4.703 -14.109 1 96.25 82 PHE A O 1
ATOM 611 N N . GLU A 1 83 ? -11.945 -3.895 -15.719 1 97.12 83 GLU A N 1
ATOM 612 C CA . GLU A 1 83 ? -11.32 -2.863 -14.898 1 97.12 83 GLU A CA 1
ATOM 613 C C . GLU A 1 83 ? -12.344 -1.847 -14.406 1 97.12 83 GLU A C 1
ATOM 615 O O . GLU A 1 83 ? -12.273 -1.384 -13.266 1 97.12 83 GLU A O 1
ATOM 620 N N . ALA A 1 84 ? -13.305 -1.538 -15.25 1 96.81 84 ALA A N 1
ATOM 621 C CA . ALA A 1 84 ? -14.375 -0.628 -14.852 1 96.81 84 ALA A CA 1
ATOM 622 C C . ALA A 1 84 ? -15.211 -1.226 -13.719 1 96.81 84 ALA A C 1
ATOM 624 O O . ALA A 1 84 ? -15.609 -0.517 -12.797 1 96.81 84 ALA A O 1
ATOM 625 N N . ALA A 1 85 ? -15.484 -2.469 -13.812 1 96.75 85 ALA A N 1
ATOM 626 C CA . ALA A 1 85 ? -16.266 -3.154 -12.789 1 96.75 85 ALA A CA 1
ATOM 627 C C . ALA A 1 85 ? -15.508 -3.229 -11.469 1 96.75 85 ALA A C 1
ATOM 629 O O . ALA A 1 85 ? -16.078 -2.953 -10.406 1 96.75 85 ALA A O 1
ATOM 630 N N . VAL A 1 86 ? -14.25 -3.617 -11.523 1 96.75 86 VAL A N 1
ATOM 631 C CA . VAL A 1 86 ? -13.422 -3.742 -10.328 1 96.75 86 VAL A CA 1
ATOM 632 C C . VAL A 1 86 ? -13.344 -2.396 -9.609 1 96.75 86 VAL A C 1
ATOM 634 O O . VAL A 1 86 ? -13.375 -2.342 -8.375 1 96.75 86 VAL A O 1
ATOM 637 N N . ALA A 1 87 ? -13.25 -1.334 -10.367 1 95.62 87 ALA A N 1
ATOM 638 C CA . ALA A 1 87 ? -13.078 0.017 -9.836 1 95.62 87 ALA A CA 1
ATOM 639 C C . ALA A 1 87 ? -14.266 0.417 -8.961 1 95.62 87 ALA A C 1
ATOM 641 O O . ALA A 1 87 ? -14.156 1.327 -8.141 1 95.62 87 ALA A O 1
ATOM 642 N N . GLN A 1 88 ? -15.375 -0.272 -9.039 1 93.94 88 GLN A N 1
ATOM 643 C CA . GLN A 1 88 ? -16.594 0.11 -8.336 1 93.94 88 GLN A CA 1
ATOM 644 C C . GLN A 1 88 ? -16.781 -0.709 -7.062 1 93.94 88 GLN A C 1
ATOM 646 O O . GLN A 1 88 ? -17.703 -0.456 -6.281 1 93.94 88 GLN A O 1
ATOM 651 N N . ILE A 1 89 ? -16 -1.672 -6.887 1 94.62 89 ILE A N 1
ATOM 652 C CA . ILE A 1 89 ? -16.188 -2.586 -5.766 1 94.62 89 ILE A CA 1
ATOM 653 C C . ILE A 1 89 ? -15.547 -2 -4.508 1 94.62 89 ILE A C 1
ATOM 655 O O . ILE A 1 89 ? -14.328 -1.879 -4.43 1 94.62 89 ILE A O 1
ATOM 659 N N . ASP A 1 90 ? -16.484 -1.802 -3.535 1 90.31 90 ASP A N 1
ATOM 660 C CA . ASP A 1 90 ? -15.961 -1.406 -2.234 1 90.31 90 ASP A CA 1
ATOM 661 C C . ASP A 1 90 ? -15.156 -2.539 -1.601 1 90.31 90 ASP A C 1
ATOM 663 O O . ASP A 1 90 ? -15.492 -3.713 -1.761 1 90.31 90 ASP A O 1
ATOM 667 N N . GLY A 1 91 ? -14.078 -2.229 -1.04 1 94.5 91 GLY A N 1
ATOM 668 C CA . GLY A 1 91 ? -13.219 -3.225 -0.419 1 94.5 91 GLY A CA 1
ATOM 669 C C . GLY A 1 91 ? -11.938 -3.475 -1.192 1 94.5 91 GLY A C 1
ATOM 670 O O . GLY A 1 91 ? -10.922 -3.855 -0.611 1 94.5 91 GLY A O 1
ATOM 671 N N . VAL A 1 92 ? -12.148 -3.463 -2.635 1 97.31 92 VAL A N 1
ATOM 672 C CA . VAL A 1 92 ? -10.93 -3.562 -3.434 1 97.31 92 VAL A CA 1
ATOM 673 C C . VAL A 1 92 ? -10.125 -2.266 -3.316 1 97.31 92 VAL A C 1
ATOM 675 O O . VAL A 1 92 ? -10.578 -1.209 -3.762 1 97.31 92 VAL A O 1
ATOM 678 N N . VAL A 1 93 ? -8.938 -2.445 -2.771 1 96.75 93 VAL A N 1
ATOM 679 C CA . VAL A 1 93 ? -8.195 -1.219 -2.504 1 96.75 93 VAL A CA 1
ATOM 680 C C . VAL A 1 93 ? -6.973 -1.144 -3.42 1 96.75 93 VAL A C 1
ATOM 682 O O . VAL A 1 93 ? -6.359 -0.084 -3.561 1 96.75 93 VAL A O 1
ATOM 685 N N . GLU A 1 94 ? -6.57 -2.213 -4.035 1 97.81 94 GLU A N 1
ATOM 686 C CA . GLU A 1 94 ? -5.535 -2.27 -5.059 1 97.81 94 GLU A CA 1
ATOM 687 C C . GLU A 1 94 ? -5.898 -3.264 -6.16 1 97.81 94 GLU A C 1
ATOM 689 O O . GLU A 1 94 ? -6.465 -4.324 -5.883 1 97.81 94 GLU A O 1
ATOM 694 N N . CYS A 1 95 ? -5.562 -2.928 -7.355 1 98.06 95 CYS A N 1
ATOM 695 C CA . CYS A 1 95 ? -5.691 -3.801 -8.516 1 98.06 95 CYS A CA 1
ATOM 696 C C . CYS A 1 95 ? -4.617 -3.488 -9.555 1 98.06 95 CYS A C 1
ATOM 698 O O . CYS A 1 95 ? -4.406 -2.328 -9.906 1 98.06 95 CYS A O 1
ATOM 700 N N . ALA A 1 96 ? -3.959 -4.527 -9.977 1 97.81 96 ALA A N 1
ATOM 701 C CA . ALA A 1 96 ? -2.891 -4.328 -10.953 1 97.81 96 ALA A CA 1
ATOM 702 C C . ALA A 1 96 ? -2.936 -5.398 -12.039 1 97.81 96 ALA A C 1
ATOM 704 O O . ALA A 1 96 ? -3.121 -6.582 -11.742 1 97.81 96 ALA A O 1
ATOM 705 N N . LEU A 1 97 ? -2.801 -4.965 -13.297 1 97.31 97 LEU A N 1
ATOM 706 C CA . LEU A 1 97 ? -2.457 -5.871 -14.391 1 97.31 97 LEU A CA 1
ATOM 707 C C . LEU A 1 97 ? -1 -6.312 -14.289 1 97.31 97 LEU A C 1
ATOM 709 O O . LEU A 1 97 ? -0.104 -5.48 -14.133 1 97.31 97 LEU A O 1
ATOM 713 N N . VAL A 1 98 ? -0.784 -7.562 -14.375 1 97.31 98 VAL A N 1
ATOM 714 C CA . VAL A 1 98 ? 0.574 -8.031 -14.125 1 97.31 98 VAL A CA 1
ATOM 715 C C . VAL A 1 98 ? 1.037 -8.922 -15.273 1 97.31 98 VAL A C 1
ATOM 717 O O . VAL A 1 98 ? 0.226 -9.359 -16.094 1 97.31 98 VAL A O 1
ATOM 720 N N . SER A 1 99 ? 2.453 -9.016 -15.156 1 94.56 99 SER A N 1
ATOM 721 C CA . SER A 1 99 ? 3.072 -10.016 -16.031 1 94.56 99 SER A CA 1
ATOM 722 C C . SER A 1 99 ? 3.035 -11.398 -15.391 1 94.56 99 SER A C 1
ATOM 724 O O . SER A 1 99 ? 2.883 -11.531 -14.18 1 94.56 99 SER A O 1
ATOM 726 N N . GLY A 1 100 ? 2.855 -12.414 -16.078 1 84.69 100 GLY A N 1
ATOM 727 C CA . GLY A 1 100 ? 2.939 -13.742 -15.5 1 84.69 100 GLY A CA 1
ATOM 728 C C . GLY A 1 100 ? 1.756 -14.625 -15.844 1 84.69 100 GLY A C 1
ATOM 729 O O . GLY A 1 100 ? 1.129 -14.445 -16.891 1 84.69 100 GLY A O 1
ATOM 730 N N . GLY A 1 101 ? 1.56 -15.562 -14.742 1 84.06 101 GLY A N 1
ATOM 731 C CA . GLY A 1 101 ? 0.555 -16.594 -14.977 1 84.06 101 GLY A CA 1
ATOM 732 C C . GLY A 1 101 ? -0.863 -16.094 -14.766 1 84.06 101 GLY A C 1
ATOM 733 O O . GLY A 1 101 ? -1.812 -16.656 -15.312 1 84.06 101 GLY A O 1
ATOM 734 N N . GLN A 1 102 ? -1.054 -15.125 -13.961 1 93.75 102 GLN A N 1
ATOM 735 C CA . GLN A 1 102 ? -2.357 -14.508 -13.758 1 93.75 102 GLN A CA 1
ATOM 736 C C . GLN A 1 102 ? -2.436 -13.148 -14.438 1 93.75 102 GLN A C 1
ATOM 738 O O . GLN A 1 102 ? -1.411 -12.578 -14.828 1 93.75 102 GLN A O 1
ATOM 743 N N . ASP A 1 103 ? -3.656 -12.648 -14.602 1 95.88 103 ASP A N 1
ATOM 744 C CA . ASP A 1 103 ? -3.848 -11.383 -15.312 1 95.88 103 ASP A CA 1
ATOM 745 C C . ASP A 1 103 ? -3.881 -10.211 -14.336 1 95.88 103 ASP A C 1
ATOM 747 O O . ASP A 1 103 ? -3.236 -9.188 -14.57 1 95.88 103 ASP A O 1
ATOM 751 N N . TYR A 1 104 ? -4.621 -10.383 -13.211 1 97.62 104 TYR A N 1
ATOM 752 C CA . TYR A 1 104 ? -4.758 -9.281 -12.258 1 97.62 104 TYR A CA 1
ATOM 753 C C . TYR A 1 104 ? -4.488 -9.75 -10.836 1 97.62 104 TYR A C 1
ATOM 755 O O . TYR A 1 104 ? -4.883 -10.859 -10.453 1 97.62 104 TYR A O 1
ATOM 763 N N . ARG A 1 105 ? -3.834 -8.922 -10.07 1 98.06 105 ARG A N 1
ATOM 764 C CA . ARG A 1 105 ? -3.68 -9.07 -8.625 1 98.06 105 ARG A CA 1
ATOM 765 C C . ARG A 1 105 ? -4.426 -7.973 -7.875 1 98.06 105 ARG A C 1
ATOM 767 O O . ARG A 1 105 ? -4.262 -6.789 -8.172 1 98.06 105 ARG A O 1
ATOM 774 N N . LEU A 1 106 ? -5.258 -8.383 -6.914 1 98.38 106 LEU A N 1
ATOM 775 C CA . LEU A 1 106 ? -6.055 -7.449 -6.129 1 98.38 106 LEU A CA 1
ATOM 776 C C . LEU A 1 106 ? -5.703 -7.547 -4.648 1 98.38 106 LEU A C 1
ATOM 778 O O . LEU A 1 106 ? -5.258 -8.594 -4.18 1 98.38 106 LEU A O 1
ATOM 782 N N . LYS A 1 107 ? -5.859 -6.531 -3.965 1 98.44 107 LYS A N 1
ATOM 783 C CA . LYS A 1 107 ? -5.902 -6.484 -2.506 1 98.44 107 LYS A CA 1
ATOM 784 C C . LYS A 1 107 ? -7.285 -6.066 -2.01 1 98.44 107 LYS A C 1
ATOM 786 O O . LYS A 1 107 ? -7.824 -5.047 -2.447 1 98.44 107 LYS A O 1
ATOM 791 N N . ILE A 1 108 ? -7.855 -6.801 -1.106 1 98.25 108 ILE A N 1
ATOM 792 C CA . ILE A 1 108 ? -9.203 -6.559 -0.614 1 98.25 108 ILE A CA 1
ATOM 793 C C . ILE A 1 108 ? -9.195 -6.484 0.911 1 98.25 108 ILE A C 1
ATOM 795 O O . ILE A 1 108 ? -8.594 -7.328 1.576 1 98.25 108 ILE A O 1
ATOM 799 N N . LEU A 1 109 ? -9.812 -5.512 1.438 1 97.88 109 LEU A N 1
ATOM 800 C CA . LEU A 1 109 ? -10.031 -5.395 2.875 1 97.88 109 LEU A CA 1
ATOM 801 C C . LEU A 1 109 ? -11.461 -5.793 3.24 1 97.88 109 LEU A C 1
ATOM 803 O O . LEU A 1 109 ? -12.414 -5.352 2.6 1 97.88 109 LEU A O 1
ATOM 807 N N . ALA A 1 110 ? -11.617 -6.645 4.234 1 97.5 110 ALA A N 1
ATOM 808 C CA . ALA A 1 110 ? -12.914 -7.098 4.719 1 97.5 110 ALA A CA 1
ATOM 809 C C . ALA A 1 110 ? -12.945 -7.156 6.242 1 97.5 110 ALA A C 1
ATOM 811 O O . ALA A 1 110 ? -11.906 -7.309 6.883 1 97.5 110 ALA A O 1
ATOM 812 N N . ARG A 1 111 ? -14.117 -7.066 6.789 1 96.38 111 ARG A N 1
ATOM 813 C CA . ARG A 1 111 ? -14.281 -7.07 8.242 1 96.38 111 ARG A CA 1
ATOM 814 C C . ARG A 1 111 ? -13.961 -8.438 8.82 1 96.38 111 ARG A C 1
ATOM 816 O O . ARG A 1 111 ? -13.32 -8.539 9.875 1 96.38 111 ARG A O 1
ATOM 823 N N . ASP A 1 112 ? -14.445 -9.43 8.211 1 96.88 112 ASP A N 1
ATOM 824 C CA . ASP A 1 112 ? -14.234 -10.828 8.594 1 96.88 112 ASP A CA 1
ATOM 825 C C . ASP A 1 112 ? -14.453 -11.758 7.402 1 96.88 112 ASP A C 1
ATOM 827 O O . ASP A 1 112 ? -14.609 -11.297 6.27 1 96.88 112 ASP A O 1
ATOM 831 N N . LEU A 1 113 ? -14.367 -13.07 7.711 1 96.94 113 LEU A N 1
ATOM 832 C CA . LEU A 1 113 ? -14.477 -14.047 6.633 1 96.94 113 LEU A CA 1
ATOM 833 C C . LEU A 1 113 ? -15.859 -14 5.992 1 96.94 113 LEU A C 1
ATOM 835 O O . LEU A 1 113 ? -15.992 -14.18 4.781 1 96.94 113 LEU A O 1
ATOM 839 N N . ASP A 1 114 ? -16.938 -13.766 6.781 1 97.81 114 ASP A N 1
ATOM 840 C CA . ASP A 1 114 ? -18.281 -13.648 6.242 1 97.81 114 ASP A CA 1
ATOM 841 C C . ASP A 1 114 ? -18.391 -12.461 5.293 1 97.81 114 ASP A C 1
ATOM 843 O O . ASP A 1 114 ? -19.016 -12.555 4.234 1 97.81 114 ASP A O 1
ATOM 847 N N . ASP A 1 115 ? -17.859 -11.352 5.773 1 97 115 ASP A N 1
ATOM 848 C CA . ASP A 1 115 ? -17.844 -10.164 4.93 1 97 115 ASP A CA 1
ATOM 849 C C . ASP A 1 115 ? -17.109 -10.43 3.619 1 97 115 ASP A C 1
ATOM 851 O O . ASP A 1 115 ? -17.562 -10.008 2.553 1 97 115 ASP A O 1
ATOM 855 N N . TYR A 1 116 ? -15.977 -11.172 3.662 1 97.75 116 TYR A N 1
ATOM 856 C CA . TYR A 1 116 ? -15.25 -11.508 2.439 1 97.75 116 TYR A CA 1
ATOM 857 C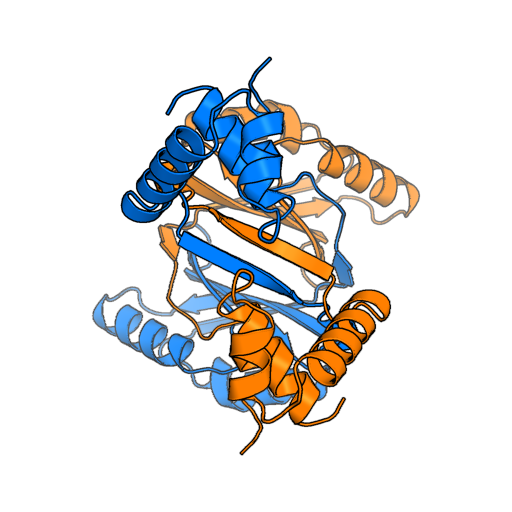 C . TYR A 1 116 ? -16.078 -12.422 1.546 1 97.75 116 TYR A C 1
ATOM 859 O O . TYR A 1 116 ? -16.109 -12.25 0.324 1 97.75 116 TYR A O 1
ATOM 867 N N . GLU A 1 117 ? -16.609 -13.391 2.143 1 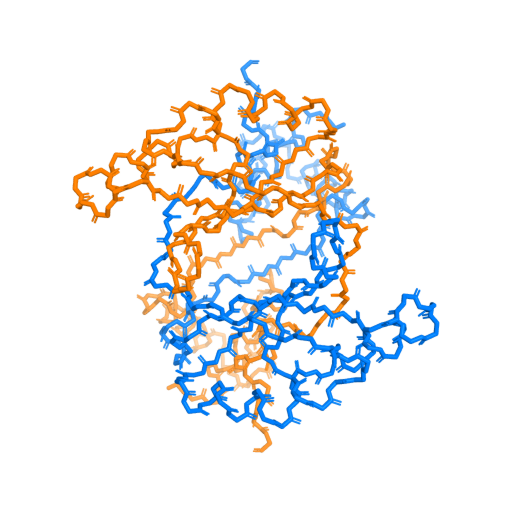97.31 117 GLU A N 1
ATOM 868 C CA . GLU A 1 117 ? -17.453 -14.289 1.365 1 97.31 117 GLU A CA 1
ATOM 869 C C . GLU A 1 117 ? -18.531 -13.523 0.62 1 97.31 117 GLU A C 1
ATOM 871 O O . GLU A 1 117 ? -18.797 -13.789 -0.553 1 97.31 117 GLU A O 1
ATOM 876 N N . ARG A 1 118 ? -19.188 -12.641 1.265 1 96.88 118 ARG A N 1
ATOM 877 C CA . ARG A 1 118 ? -20.188 -11.797 0.635 1 96.88 118 ARG A CA 1
ATOM 878 C C . ARG A 1 118 ? -19.609 -11.031 -0.547 1 96.88 118 ARG A C 1
ATOM 880 O O . ARG A 1 118 ? -20.172 -11.031 -1.64 1 96.88 118 ARG A O 1
ATOM 887 N N . LEU A 1 119 ? -18.453 -10.352 -0.314 1 95.81 119 LEU A N 1
ATOM 888 C CA . LEU A 1 119 ? -17.781 -9.617 -1.379 1 95.81 119 LEU A CA 1
ATOM 889 C C . LEU A 1 119 ? -17.469 -10.531 -2.561 1 95.81 119 LEU A C 1
ATOM 891 O O . LEU A 1 119 ? -17.672 -10.148 -3.715 1 95.81 119 LEU A O 1
ATOM 895 N N . HIS A 1 120 ? -16.984 -11.68 -2.242 1 96.44 120 HIS A N 1
ATOM 896 C CA . HIS A 1 120 ? -16.656 -12.656 -3.275 1 96.44 120 HIS A CA 1
ATOM 897 C C . HIS A 1 120 ? -17.875 -13.047 -4.082 1 96.44 120 HIS A C 1
ATOM 899 O O . HIS A 1 120 ? -17.875 -12.969 -5.312 1 96.44 120 HIS A O 1
ATOM 905 N N . ARG A 1 121 ? -18.891 -13.391 -3.41 1 95.88 121 ARG A N 1
ATOM 906 C CA . ARG A 1 121 ? -20.109 -13.883 -4.043 1 95.88 121 ARG A CA 1
ATOM 907 C C . ARG A 1 121 ? -20.812 -12.773 -4.836 1 95.88 121 ARG A C 1
ATOM 909 O O . ARG A 1 121 ? -21.203 -12.984 -5.984 1 95.88 121 ARG A O 1
ATOM 916 N N . GLU A 1 122 ? -20.844 -11.625 -4.32 1 96.44 122 GLU A N 1
ATOM 917 C CA . GLU A 1 122 ? -21.672 -10.562 -4.895 1 96.44 122 GLU A CA 1
ATOM 918 C C . GLU A 1 122 ? -20.891 -9.758 -5.93 1 96.44 122 GLU A C 1
ATOM 920 O O . GLU A 1 122 ? -21.484 -9.102 -6.789 1 96.44 122 GLU A O 1
ATOM 925 N N . HIS A 1 123 ? -19.625 -9.797 -5.832 1 95.94 123 HIS A N 1
ATOM 926 C CA . HIS A 1 123 ? -18.859 -8.898 -6.691 1 95.94 123 HIS A CA 1
ATOM 927 C C . HIS A 1 123 ? -17.812 -9.664 -7.504 1 95.94 123 HIS A C 1
ATOM 929 O O . HIS A 1 123 ? -17.875 -9.688 -8.734 1 95.94 123 HIS A O 1
ATOM 935 N N . LEU A 1 124 ? -16.922 -10.352 -6.879 1 96.19 124 LEU A N 1
ATOM 936 C CA . LEU A 1 124 ? -15.828 -11 -7.602 1 96.19 124 LEU A CA 1
ATOM 937 C C . LEU A 1 124 ? -16.359 -12.086 -8.539 1 96.19 124 LEU A C 1
ATOM 939 O O . LEU A 1 124 ? -15.922 -12.188 -9.688 1 96.19 124 LEU A O 1
ATOM 943 N N . GLY A 1 125 ? -17.281 -12.867 -8.039 1 95.25 125 GLY A N 1
ATOM 944 C CA . GLY A 1 125 ? -17.844 -13.945 -8.828 1 95.25 125 GLY A CA 1
ATOM 945 C C . GLY A 1 125 ? -18.672 -13.453 -10.008 1 95.25 125 GLY A C 1
ATOM 946 O O . GLY A 1 125 ? -19.031 -14.234 -10.891 1 95.25 1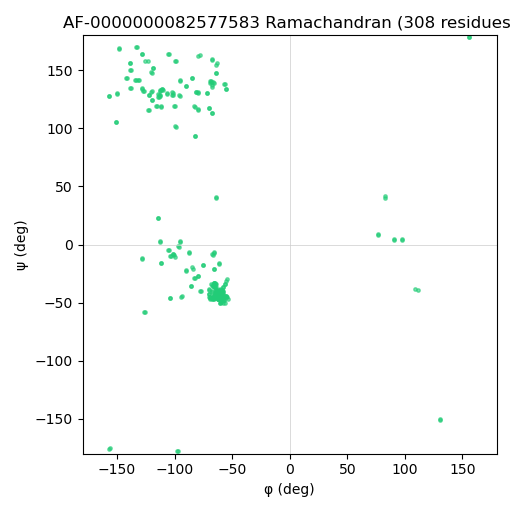25 GLY A O 1
ATOM 947 N N . ARG A 1 126 ? -18.906 -12.156 -10.07 1 94.75 126 ARG A N 1
ATOM 948 C CA . ARG A 1 126 ? -19.75 -11.594 -11.117 1 94.75 126 ARG A CA 1
ATOM 949 C C . ARG A 1 126 ? -18.938 -10.727 -12.078 1 94.75 126 ARG A C 1
ATOM 951 O O . ARG A 1 126 ? -19.484 -10.117 -12.992 1 94.75 126 ARG A O 1
ATOM 958 N N . LEU A 1 127 ? -17.703 -10.695 -11.844 1 95.69 127 LEU A N 1
ATOM 959 C CA . LEU A 1 127 ? -16.844 -9.906 -12.711 1 95.69 127 LEU A CA 1
ATOM 960 C C . LEU A 1 127 ? -16.797 -10.5 -14.117 1 95.69 127 LEU A C 1
ATOM 962 O O . LEU A 1 127 ? -16.719 -11.719 -14.281 1 95.69 127 LEU A O 1
ATOM 966 N N . PRO A 1 128 ? -16.812 -9.711 -15.117 1 94 128 PRO A N 1
ATOM 967 C CA . PRO A 1 128 ? -16.844 -10.211 -16.5 1 94 128 PRO A CA 1
ATOM 968 C C .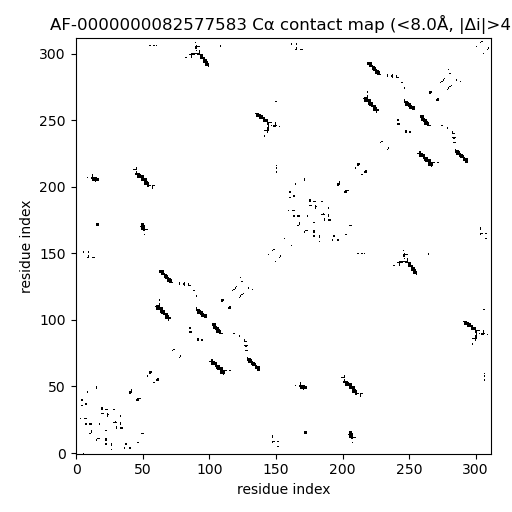 PRO A 1 128 ? -15.539 -10.883 -16.906 1 94 128 PRO A C 1
ATOM 970 O O . PRO A 1 128 ? -14.461 -10.367 -16.609 1 94 128 PRO A O 1
ATOM 973 N N . GLY A 1 129 ? -15.664 -11.961 -17.609 1 94.19 129 GLY A N 1
ATOM 974 C CA . GLY A 1 129 ? -14.531 -12.578 -18.297 1 94.19 129 GLY A CA 1
ATOM 975 C C . GLY A 1 129 ? -13.617 -13.344 -17.359 1 94.19 129 GLY A C 1
ATOM 976 O O . GLY A 1 129 ? -12.539 -13.781 -17.766 1 94.19 129 GLY A O 1
ATOM 977 N N . VAL A 1 130 ? -14.055 -13.5 -16.109 1 95.56 130 VAL A N 1
ATOM 978 C CA . VAL A 1 130 ? -13.188 -14.141 -15.133 1 95.56 130 VAL A CA 1
ATOM 979 C C . VAL A 1 130 ? -13.266 -15.656 -15.281 1 95.56 130 VAL A C 1
ATOM 981 O O . VAL A 1 130 ? -14.359 -16.219 -15.383 1 95.56 130 VAL A O 1
ATOM 984 N N . VAL A 1 131 ? -12.086 -16.234 -15.336 1 96.31 131 VAL A N 1
ATOM 985 C CA . VAL A 1 131 ? -12 -17.688 -15.453 1 96.31 131 VAL A CA 1
ATOM 986 C C . VAL A 1 131 ? -11.609 -18.297 -14.102 1 96.31 131 VAL A C 1
ATOM 988 O O . VAL A 1 131 ? -12.211 -19.281 -13.664 1 96.31 131 VAL A O 1
ATOM 991 N N . THR A 1 132 ? -10.648 -17.75 -13.461 1 96.38 132 THR A N 1
ATOM 992 C CA . THR A 1 132 ? -10.258 -18.266 -12.156 1 96.38 132 THR A CA 1
ATOM 993 C C . THR A 1 132 ? -10.062 -17.125 -11.156 1 96.38 132 THR A C 1
ATOM 995 O O . THR A 1 132 ? -9.602 -16.047 -11.523 1 96.38 132 THR A O 1
ATOM 998 N N . ILE A 1 133 ? -10.469 -17.359 -9.945 1 96.88 133 ILE A N 1
ATOM 999 C CA . ILE A 1 133 ? -10.227 -16.516 -8.781 1 96.88 133 ILE A CA 1
ATOM 1000 C C . ILE A 1 133 ? -9.508 -17.312 -7.699 1 96.88 133 ILE A C 1
ATOM 1002 O O . ILE A 1 133 ? -10.047 -18.297 -7.188 1 96.88 133 ILE A O 1
ATOM 1006 N N . ASN A 1 134 ? -8.305 -16.953 -7.352 1 96.5 134 ASN A N 1
ATOM 1007 C CA . ASN A 1 134 ? -7.551 -17.562 -6.258 1 96.5 134 ASN A CA 1
ATOM 1008 C C . ASN A 1 134 ? -7.281 -16.547 -5.141 1 96.5 134 ASN A C 1
ATOM 1010 O O . ASN A 1 134 ? -6.637 -15.531 -5.367 1 96.5 134 ASN A O 1
ATOM 1014 N N . SER A 1 135 ? -7.82 -16.906 -3.938 1 96.75 135 SER A N 1
ATOM 1015 C CA . SER A 1 135 ? -7.699 -15.969 -2.818 1 96.75 135 SER A CA 1
ATOM 1016 C C . SER A 1 135 ? -6.75 -16.516 -1.753 1 96.75 135 SER A C 1
ATOM 1018 O O . SER A 1 135 ? -6.785 -17.703 -1.426 1 96.75 135 SER A O 1
ATOM 1020 N N . SER A 1 136 ? -5.875 -15.656 -1.312 1 97.5 136 SER A N 1
ATOM 1021 C CA . SER A 1 136 ? -5.043 -15.906 -0.14 1 97.5 136 SER A CA 1
ATOM 1022 C C . SER A 1 136 ? -5.27 -14.844 0.934 1 97.5 136 SER A C 1
ATOM 1024 O O . SER A 1 136 ? -5.57 -13.688 0.622 1 97.5 136 SER A O 1
ATOM 1026 N N . PHE A 1 137 ? -5.125 -15.273 2.166 1 98 137 PHE A N 1
ATOM 1027 C CA . PHE A 1 137 ? -5.363 -14.352 3.271 1 98 137 PHE A CA 1
ATOM 1028 C C . PHE A 1 137 ? -4.062 -14.039 4.004 1 98 137 PHE A C 1
ATOM 1030 O O . PHE A 1 137 ? -3.277 -14.938 4.297 1 98 137 PHE A O 1
ATOM 1037 N N . VAL A 1 138 ? -3.832 -12.789 4.266 1 98.12 138 VAL A N 1
ATOM 1038 C CA . VAL A 1 138 ? -2.658 -12.383 5.035 1 98.12 138 VAL A CA 1
ATOM 1039 C C . VAL A 1 138 ? -2.789 -12.883 6.473 1 98.12 138 VAL A C 1
ATOM 1041 O O . VAL A 1 138 ? -3.684 -12.453 7.203 1 98.12 138 VAL A O 1
ATOM 1044 N N . LEU A 1 139 ? -1.927 -13.781 6.805 1 96.38 139 LEU A N 1
ATOM 1045 C CA . LEU A 1 139 ? -1.902 -14.312 8.164 1 96.38 139 LEU A CA 1
ATOM 1046 C C . LEU A 1 139 ? -1.061 -13.43 9.078 1 96.38 139 LEU A C 1
ATOM 1048 O O . LEU A 1 139 ? -1.405 -13.227 10.242 1 96.38 139 LEU A O 1
ATOM 1052 N N . ARG A 1 140 ? -0.026 -12.906 8.5 1 94.94 140 ARG A N 1
ATOM 1053 C CA . ARG A 1 140 ? 0.888 -12.055 9.25 1 94.94 140 ARG A CA 1
ATOM 1054 C C . ARG A 1 140 ? 1.654 -11.125 8.32 1 94.94 140 ARG A C 1
ATOM 1056 O O . ARG A 1 140 ? 2.186 -11.555 7.297 1 94.94 140 ARG A O 1
ATOM 1063 N N . ALA A 1 141 ? 1.567 -9.844 8.695 1 95.56 141 ALA A N 1
ATOM 1064 C CA . ALA A 1 141 ? 2.447 -8.898 8.016 1 95.56 141 ALA A CA 1
ATOM 1065 C C . ALA A 1 141 ? 3.857 -8.945 8.586 1 95.56 141 ALA A C 1
ATOM 1067 O O . ALA A 1 141 ? 4.043 -8.875 9.805 1 95.56 141 ALA A O 1
ATOM 1068 N N . VAL A 1 142 ? 4.84 -9.055 7.703 1 96.38 142 VAL A N 1
ATOM 1069 C CA . VAL A 1 142 ? 6.242 -9.055 8.102 1 96.38 142 VAL A CA 1
ATOM 1070 C C . VAL A 1 142 ? 6.82 -7.648 7.973 1 96.38 142 VAL A C 1
ATOM 1072 O O . VAL A 1 142 ? 6.68 -7.004 6.93 1 96.38 142 VAL A O 1
ATOM 1075 N N . PRO A 1 143 ? 7.438 -7.188 9.062 1 93.88 143 PRO A N 1
ATOM 1076 C CA . PRO A 1 143 ? 8.062 -5.871 8.938 1 93.88 143 PRO A CA 1
ATOM 1077 C C . PRO A 1 143 ? 9.078 -5.801 7.805 1 93.88 143 PRO A C 1
ATOM 1079 O O . PRO A 1 143 ? 9.828 -6.758 7.578 1 93.88 143 PRO A O 1
ATOM 1082 N N . THR A 1 144 ? 9.078 -4.723 7.059 1 95.25 144 THR A N 1
ATOM 1083 C CA . THR A 1 144 ? 10.008 -4.469 5.965 1 95.25 144 THR A CA 1
ATOM 1084 C C . THR A 1 144 ? 10.586 -3.061 6.059 1 95.25 144 THR A C 1
ATOM 1086 O O . THR A 1 144 ? 10.195 -2.281 6.93 1 95.25 144 THR A O 1
ATOM 1089 N N . ARG A 1 145 ? 11.602 -2.844 5.223 1 90.06 145 ARG A N 1
ATOM 1090 C CA . ARG A 1 145 ? 12.039 -1.462 5.051 1 90.06 145 ARG A CA 1
ATOM 1091 C C . ARG A 1 145 ? 10.93 -0.608 4.441 1 90.06 145 ARG A C 1
ATOM 1093 O O . ARG A 1 145 ? 9.984 -1.136 3.848 1 90.06 145 ARG A O 1
ATOM 1100 N N . SER A 1 146 ? 11.008 0.678 4.676 1 88.56 146 SER A N 1
ATOM 1101 C CA . SER A 1 146 ? 9.969 1.578 4.188 1 88.56 146 SER A CA 1
ATOM 1102 C C . SER A 1 146 ? 10.156 1.896 2.709 1 88.56 146 SER A C 1
ATOM 1104 O O . SER A 1 146 ? 11.242 1.69 2.16 1 88.56 146 SER A O 1
ATOM 1106 N N . GLU A 1 147 ? 9.094 2.391 2.1 1 90.62 147 GLU A N 1
ATOM 1107 C CA . GLU A 1 147 ? 9.188 2.854 0.719 1 90.62 147 GLU A CA 1
ATOM 1108 C C . GLU A 1 147 ? 10.242 3.951 0.577 1 90.62 147 GLU A C 1
ATOM 1110 O O . GLU A 1 147 ? 10.977 3.992 -0.412 1 90.62 147 GLU A O 1
ATOM 1115 N N . ALA A 1 148 ? 10.289 4.75 1.58 1 88.69 148 ALA A N 1
ATOM 1116 C CA . ALA A 1 148 ? 11.273 5.832 1.545 1 88.69 148 ALA A CA 1
ATOM 1117 C C . ALA A 1 148 ? 12.695 5.277 1.524 1 88.69 148 ALA A C 1
ATOM 1119 O O . ALA A 1 148 ? 13.555 5.773 0.791 1 88.69 148 ALA A O 1
ATOM 1120 N N . GLU A 1 149 ? 12.938 4.301 2.309 1 87.31 149 GLU A N 1
ATOM 1121 C CA . GLU A 1 149 ? 14.258 3.684 2.328 1 87.31 149 GLU A CA 1
ATOM 1122 C C . GLU A 1 149 ? 14.586 3.043 0.982 1 87.31 149 GLU A C 1
ATOM 1124 O O . GLU A 1 149 ? 15.727 3.121 0.513 1 87.31 149 GLU A O 1
ATOM 1129 N N . ALA A 1 150 ? 13.602 2.432 0.426 1 89.19 150 ALA A N 1
ATOM 1130 C CA . ALA A 1 150 ? 13.805 1.813 -0.882 1 89.19 150 ALA A CA 1
ATOM 1131 C C . ALA A 1 150 ? 14.141 2.861 -1.938 1 89.19 150 ALA A C 1
ATOM 1133 O O . ALA A 1 150 ? 15 2.635 -2.795 1 89.19 150 ALA A O 1
ATOM 1134 N N . LEU A 1 151 ? 13.508 3.945 -1.866 1 90.44 151 LEU A N 1
ATOM 1135 C CA . LEU A 1 151 ? 13.602 4.965 -2.902 1 90.44 151 LEU A CA 1
ATOM 1136 C C . LEU A 1 151 ? 14.844 5.832 -2.699 1 90.44 151 LEU A C 1
ATOM 1138 O O . LEU A 1 151 ? 15.422 6.332 -3.666 1 90.44 151 LEU A O 1
ATOM 1142 N N . PHE A 1 152 ? 15.25 5.938 -1.382 1 87.06 152 PHE A N 1
ATOM 1143 C CA . PHE A 1 152 ? 16.297 6.914 -1.104 1 87.06 152 PHE A CA 1
ATOM 1144 C C . PHE A 1 152 ? 17.438 6.273 -0.317 1 87.06 152 PHE A C 1
ATOM 1146 O O . PHE A 1 152 ? 18.422 6.938 0.007 1 87.06 152 PHE A O 1
ATOM 1153 N N . GLY A 1 153 ? 17.312 5.074 0.226 1 75.69 153 GLY A N 1
ATOM 1154 C CA . GLY A 1 153 ? 18.297 4.422 1.078 1 75.69 153 GLY A CA 1
ATOM 1155 C C . GLY A 1 153 ? 19.672 4.32 0.442 1 75.69 153 GLY A C 1
ATOM 1156 O O . GLY A 1 153 ? 20.672 4.152 1.14 1 75.69 153 GLY A O 1
ATOM 1157 N N . GLY A 1 154 ? 19.875 4.203 -0.812 1 62.94 154 GLY A N 1
ATOM 1158 C CA . GLY A 1 154 ? 21.188 3.99 -1.381 1 62.94 154 GLY A CA 1
ATOM 1159 C C . GLY A 1 154 ? 22.125 5.172 -1.187 1 62.94 154 GLY A C 1
ATOM 1160 O O . GLY A 1 154 ? 23.25 5.16 -1.669 1 62.94 154 GLY A O 1
ATOM 1161 N N . GLY A 1 155 ? 21.844 6.281 -0.738 1 49.88 155 GLY A N 1
ATOM 1162 C CA . GLY A 1 155 ? 22.859 7.324 -0.701 1 49.88 155 GLY A CA 1
ATOM 1163 C C . GLY A 1 155 ? 24.031 6.992 0.209 1 49.88 155 GLY A C 1
ATOM 1164 O O . GLY A 1 155 ? 24.203 7.613 1.261 1 49.88 155 GLY A O 1
ATOM 1165 N N . ARG A 1 156 ? 24.578 5.781 0.276 1 35.12 156 ARG A N 1
ATOM 1166 C CA . ARG A 1 156 ? 25.984 5.816 0.655 1 35.12 156 ARG A CA 1
ATOM 1167 C C . ARG A 1 156 ? 26.828 6.457 -0.44 1 35.12 156 ARG 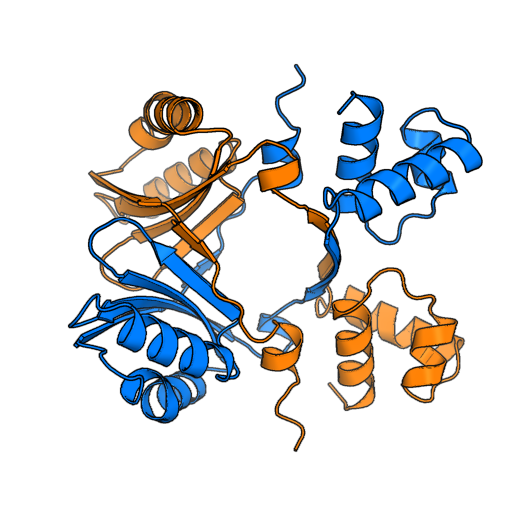A C 1
ATOM 1169 O O . ARG A 1 156 ? 26.578 6.238 -1.629 1 35.12 156 ARG A O 1
ATOM 1176 N N . MET B 1 1 ? -16.5 2.988 17.594 1 86.62 1 MET B N 1
ATOM 1177 C CA . MET B 1 1 ? -16.188 4.215 16.859 1 86.62 1 MET B CA 1
ATOM 1178 C C . MET B 1 1 ? -17.469 4.867 16.344 1 86.62 1 MET B C 1
ATOM 1180 O O . MET B 1 1 ? -18.344 4.191 15.781 1 86.62 1 MET B O 1
ATOM 1184 N N . ASP B 1 2 ? -17.594 6.148 16.578 1 91.5 2 ASP B N 1
ATOM 1185 C CA . ASP B 1 2 ? -18.828 6.793 16.156 1 91.5 2 ASP B CA 1
ATOM 1186 C C . ASP B 1 2 ? -18.641 7.484 14.805 1 91.5 2 ASP B C 1
ATOM 1188 O O . ASP B 1 2 ? -17.594 7.348 14.172 1 91.5 2 ASP B O 1
ATOM 1192 N N . ARG B 1 3 ? -19.734 8.164 14.328 1 93.12 3 ARG B N 1
ATOM 1193 C CA . ARG B 1 3 ? -19.781 8.758 12.992 1 93.12 3 ARG B CA 1
ATOM 1194 C C . ARG B 1 3 ? -18.781 9.898 12.867 1 93.12 3 ARG B C 1
ATOM 1196 O O . ARG B 1 3 ? -18.219 10.117 11.789 1 93.12 3 ARG B O 1
ATOM 1203 N N . ILE B 1 4 ? -18.609 10.547 13.938 1 95.56 4 ILE B N 1
ATOM 1204 C CA . ILE B 1 4 ? -17.688 11.688 13.914 1 95.56 4 ILE B CA 1
ATOM 1205 C C . ILE B 1 4 ? -16.266 11.195 13.742 1 95.56 4 ILE B C 1
ATOM 1207 O O . ILE B 1 4 ? -15.5 11.75 12.938 1 95.56 4 ILE B O 1
ATOM 1211 N N . ASP B 1 5 ? -15.898 10.164 14.523 1 95.69 5 ASP B N 1
ATOM 1212 C CA . ASP B 1 5 ? -14.57 9.578 14.375 1 95.69 5 ASP B CA 1
ATOM 1213 C C . ASP B 1 5 ? -14.328 9.125 12.938 1 95.69 5 ASP B C 1
ATOM 1215 O O . ASP B 1 5 ? -13.258 9.383 12.375 1 95.69 5 ASP B O 1
ATOM 1219 N N . ALA B 1 6 ? -15.312 8.484 12.367 1 95.12 6 ALA B N 1
ATOM 1220 C CA . ALA B 1 6 ? -15.203 8.008 10.992 1 95.12 6 ALA B CA 1
ATOM 1221 C C . ALA B 1 6 ? -14.992 9.18 10.031 1 95.12 6 ALA B C 1
ATOM 1223 O O . ALA B 1 6 ? -14.18 9.094 9.109 1 95.12 6 ALA B O 1
ATOM 1224 N N . ALA B 1 7 ? -15.734 10.18 10.266 1 95.56 7 ALA B N 1
ATOM 1225 C CA . ALA B 1 7 ? -15.609 11.359 9.414 1 95.56 7 ALA B CA 1
ATOM 1226 C C . ALA B 1 7 ? -14.234 11.992 9.547 1 95.56 7 ALA B C 1
ATOM 1228 O O . ALA B 1 7 ? -13.648 12.43 8.555 1 95.56 7 ALA B O 1
ATOM 1229 N N . ILE B 1 8 ? -13.75 12.055 10.742 1 96.75 8 ILE B N 1
ATOM 1230 C CA . ILE B 1 8 ? -12.414 12.578 10.984 1 96.75 8 ILE B CA 1
ATOM 1231 C C . ILE B 1 8 ? -11.383 11.734 10.234 1 96.75 8 ILE B C 1
ATOM 1233 O O . ILE B 1 8 ? -10.508 12.273 9.547 1 96.75 8 ILE B O 1
ATOM 1237 N N . LEU B 1 9 ? -11.492 10.453 10.352 1 96.56 9 LEU B N 1
ATOM 1238 C CA . LEU B 1 9 ? -10.547 9.547 9.719 1 96.56 9 LEU B CA 1
ATOM 1239 C C . LEU B 1 9 ? -10.602 9.672 8.195 1 96.56 9 LEU B C 1
ATOM 1241 O O . LEU B 1 9 ? -9.57 9.633 7.527 1 96.56 9 LEU B O 1
ATOM 1245 N N . LYS B 1 10 ? -11.805 9.812 7.645 1 94.88 10 LYS B N 1
ATOM 1246 C CA . LYS B 1 10 ? -11.945 10.023 6.207 1 94.88 10 LYS B CA 1
ATOM 1247 C C . LYS B 1 10 ? -11.227 11.289 5.766 1 94.88 10 LYS B C 1
ATOM 1249 O O . LYS B 1 10 ? -10.531 11.297 4.742 1 94.88 10 LYS B O 1
ATOM 1254 N N . SER B 1 11 ? -11.391 12.305 6.523 1 95 11 SER B N 1
ATOM 1255 C CA . SER B 1 11 ? -10.742 13.578 6.211 1 95 11 SER B CA 1
ATOM 1256 C C . SER B 1 11 ? -9.227 13.445 6.238 1 95 11 SER B C 1
ATOM 1258 O O . SER B 1 11 ? -8.539 13.883 5.312 1 95 11 SER B O 1
ATOM 1260 N N . LEU B 1 12 ? -8.695 12.812 7.297 1 95.5 12 LEU B N 1
ATOM 1261 C CA . LEU B 1 12 ? -7.254 12.664 7.461 1 95.5 12 LEU B CA 1
ATOM 1262 C C . LEU B 1 12 ? -6.68 11.75 6.383 1 95.5 12 LEU B C 1
ATOM 1264 O O . LEU B 1 12 ? -5.547 11.953 5.934 1 95.5 12 LEU B O 1
ATOM 1268 N N . ALA B 1 13 ? -7.449 10.758 6.031 1 94.94 13 ALA B N 1
ATOM 1269 C CA . ALA B 1 13 ? -7.016 9.852 4.973 1 94.94 13 ALA B CA 1
ATOM 1270 C C . ALA B 1 13 ? -6.91 10.578 3.633 1 94.94 13 ALA B C 1
ATOM 1272 O O . ALA B 1 13 ? -6.023 10.281 2.83 1 94.94 13 ALA B O 1
ATOM 1273 N N . ALA B 1 14 ? -7.758 11.523 3.422 1 93.19 14 ALA B N 1
ATOM 1274 C CA . ALA B 1 14 ? -7.781 12.289 2.182 1 93.19 14 ALA B CA 1
ATOM 1275 C C . ALA B 1 14 ? -6.668 13.336 2.164 1 93.19 14 ALA B C 1
ATOM 1277 O O . ALA B 1 14 ? -6.02 13.547 1.135 1 93.19 14 ALA B O 1
ATOM 1278 N N . ASP B 1 15 ? -6.48 13.93 3.307 1 94.44 15 ASP B N 1
ATOM 1279 C CA . ASP B 1 15 ? -5.449 14.953 3.439 1 94.44 15 ASP B CA 1
ATOM 1280 C C . ASP B 1 15 ? -4.902 15 4.863 1 94.44 15 ASP B C 1
ATOM 1282 O O . ASP B 1 15 ? -5.473 15.664 5.734 1 94.44 15 ASP B O 1
ATOM 1286 N N . ALA B 1 16 ? -3.734 14.492 4.977 1 95 16 ALA B N 1
ATOM 1287 C CA . ALA B 1 16 ? -3.109 14.414 6.293 1 95 16 ALA B CA 1
ATOM 1288 C C . ALA B 1 16 ? -2.613 15.781 6.75 1 95 16 ALA B C 1
ATOM 1290 O O . ALA B 1 16 ? -2.34 15.984 7.934 1 95 16 ALA B O 1
ATOM 1291 N N . ARG B 1 17 ? -2.473 16.688 5.891 1 93.56 17 ARG B N 1
ATOM 1292 C CA . ARG B 1 17 ? -1.898 17.984 6.238 1 93.56 17 ARG B CA 1
ATOM 1293 C C . ARG B 1 17 ? -2.99 19 6.52 1 93.56 17 ARG B C 1
ATOM 1295 O O . ARG B 1 17 ? -2.699 20.156 6.852 1 93.56 17 ARG B O 1
ATOM 1302 N N . ALA B 1 18 ? -4.223 18.625 6.391 1 93.75 18 ALA B N 1
ATOM 1303 C CA . ALA B 1 18 ? -5.309 19.547 6.711 1 93.75 18 ALA B CA 1
ATOM 1304 C C . ALA B 1 18 ? -5.176 20.078 8.141 1 93.75 18 ALA B C 1
ATOM 1306 O O . ALA B 1 18 ? -4.91 19.312 9.062 1 93.75 18 ALA B O 1
ATOM 1307 N N . PRO B 1 19 ? -5.352 21.438 8.258 1 94.5 19 PRO B N 1
ATOM 1308 C CA . PRO B 1 19 ? -5.359 21.953 9.633 1 94.5 19 PRO B CA 1
ATOM 1309 C C . PRO B 1 19 ? -6.531 21.422 10.453 1 94.5 19 PRO B C 1
ATOM 1311 O O . PRO B 1 19 ? -7.613 21.188 9.914 1 94.5 19 PRO B O 1
ATOM 1314 N N . VAL B 1 20 ? -6.238 21.281 11.695 1 96 20 VAL B N 1
ATOM 1315 C CA . VAL B 1 20 ? -7.266 20.75 12.586 1 96 20 VAL B CA 1
ATOM 1316 C C . VAL B 1 20 ? -8.516 21.625 12.508 1 96 20 VAL B C 1
ATOM 1318 O O . VAL B 1 20 ? -9.641 21.109 12.578 1 96 20 VAL B O 1
ATOM 1321 N N . SER B 1 21 ? -8.352 22.906 12.312 1 97.31 21 SER B N 1
ATOM 1322 C CA . SER B 1 21 ? -9.484 23.812 12.211 1 97.31 21 SER B CA 1
ATOM 1323 C C . SER B 1 21 ? -10.383 23.453 11.031 1 97.31 21 SER B C 1
ATOM 1325 O O . SER B 1 21 ? -11.609 23.5 11.133 1 97.31 21 SER B O 1
ATOM 1327 N N . ALA B 1 22 ? -9.82 23.078 9.938 1 97 22 ALA B N 1
ATOM 1328 C CA . ALA B 1 22 ? -10.586 22.688 8.758 1 97 22 ALA B CA 1
ATOM 1329 C C . ALA B 1 22 ? -11.305 21.359 8.992 1 97 22 ALA B C 1
ATOM 1331 O O . ALA B 1 22 ? -12.469 21.203 8.617 1 97 22 ALA B O 1
ATOM 1332 N N . VAL B 1 23 ? -10.656 20.391 9.602 1 97.5 23 VAL B N 1
ATOM 1333 C CA . VAL B 1 23 ? -11.258 19.109 9.906 1 97.5 23 VAL B CA 1
ATOM 1334 C C . VAL B 1 23 ? -12.43 19.297 10.867 1 97.5 23 VAL B C 1
ATOM 1336 O O . VAL B 1 23 ? -13.508 18.734 10.664 1 97.5 23 VAL B O 1
ATOM 1339 N N . ALA B 1 24 ? -12.172 20.109 11.875 1 98.12 24 ALA B N 1
ATOM 1340 C CA . ALA B 1 24 ? -13.203 20.391 12.875 1 98.12 24 ALA B CA 1
ATOM 1341 C C . ALA B 1 24 ? -14.453 20.984 12.219 1 98.12 24 ALA B C 1
ATOM 1343 O O . ALA B 1 24 ? -15.57 20.562 12.523 1 98.12 24 ALA B O 1
ATOM 1344 N N . ALA B 1 25 ? -14.258 21.953 11.344 1 97.81 25 ALA B N 1
ATOM 1345 C CA . ALA B 1 25 ? -15.367 22.594 10.633 1 97.81 25 ALA B CA 1
ATOM 1346 C C . ALA B 1 25 ? -16.141 21.578 9.797 1 97.81 25 ALA B C 1
ATOM 1348 O O . ALA B 1 25 ? -17.375 21.594 9.766 1 97.81 25 ALA B O 1
ATOM 1349 N N . GLN B 1 26 ? -15.461 20.719 9.234 1 96 26 GLN B N 1
ATOM 1350 C CA . GLN B 1 26 ? -16.062 19.703 8.359 1 96 26 GLN B CA 1
ATOM 1351 C C . GLN B 1 26 ? -16.922 18.734 9.156 1 96 26 GLN B C 1
ATOM 1353 O O . GLN B 1 26 ? -17.969 18.266 8.672 1 96 26 GLN B O 1
ATOM 1358 N N . VAL B 1 27 ? -16.547 18.422 10.359 1 96.56 27 VAL B N 1
ATOM 1359 C CA . VAL B 1 27 ? -17.234 17.344 11.086 1 96.56 27 VAL B CA 1
ATOM 1360 C C . VAL B 1 27 ? -18.141 17.938 12.164 1 96.56 27 VAL B C 1
ATOM 1362 O O . VAL B 1 27 ? -18.812 17.203 12.891 1 96.56 27 VAL B O 1
ATOM 1365 N N . GLY B 1 28 ? -18.078 19.219 12.305 1 97 28 GLY B N 1
ATOM 1366 C CA . GLY B 1 28 ? -18.984 19.891 13.211 1 97 28 GLY B CA 1
ATOM 1367 C C . GLY B 1 28 ? -18.531 19.859 14.656 1 97 28 GLY B C 1
ATOM 1368 O O . GLY B 1 28 ? -19.328 19.641 15.57 1 97 28 GLY B O 1
ATOM 1369 N N . LEU B 1 29 ? -17.297 20.031 14.859 1 97.75 29 LEU B N 1
ATOM 1370 C CA . LEU B 1 29 ? -16.703 20.062 16.188 1 97.75 29 LEU B CA 1
ATOM 1371 C C . LEU B 1 29 ? -15.953 21.375 16.422 1 97.75 29 LEU B C 1
ATOM 1373 O O . LEU B 1 29 ? -15.617 22.078 15.461 1 97.75 29 LEU B O 1
ATOM 1377 N N . SER B 1 30 ? -15.82 21.641 17.781 1 98.06 30 SER B N 1
ATOM 1378 C CA . SER B 1 30 ? -14.812 22.656 18.109 1 98.06 30 SER B CA 1
ATOM 1379 C C . SER B 1 30 ? -13.406 22.141 17.797 1 98.06 30 SER B C 1
ATOM 1381 O O . SER B 1 30 ? -13.18 20.938 17.719 1 98.06 30 SER B O 1
ATOM 1383 N N . GLN B 1 31 ? -12.469 23.094 17.641 1 97.88 31 GLN B N 1
ATOM 1384 C CA . GLN B 1 31 ? -11.086 22.719 17.391 1 97.88 31 GLN B CA 1
ATOM 1385 C C . GLN B 1 31 ? -10.539 21.859 18.531 1 97.88 31 GLN B C 1
ATOM 1387 O O . GLN B 1 31 ? -9.836 20.875 18.297 1 97.88 31 GLN B O 1
ATOM 1392 N N . SER B 1 32 ? -10.852 22.203 19.781 1 98.19 32 SER B N 1
ATOM 1393 C CA . SER B 1 32 ? -10.352 21.484 20.938 1 98.19 32 SER B CA 1
ATOM 1394 C C . SER B 1 32 ? -10.906 20.062 21 1 98.19 32 SER B C 1
ATOM 1396 O O . SER B 1 32 ? -10.172 19.109 21.266 1 98.19 32 SER B O 1
ATOM 1398 N N . ALA B 1 33 ? -12.18 19.875 20.75 1 98.19 33 ALA B N 1
ATOM 1399 C CA . ALA B 1 33 ? -12.789 18.562 20.734 1 98.19 33 ALA B CA 1
ATOM 1400 C C . ALA B 1 33 ? -12.219 17.703 19.609 1 98.19 33 ALA B C 1
ATOM 1402 O O . ALA B 1 33 ? -11.969 16.5 19.797 1 98.19 33 ALA B O 1
ATOM 1403 N N . CYS B 1 34 ? -12.047 18.344 18.469 1 98.38 34 CYS B N 1
ATOM 1404 C CA . CYS B 1 34 ? -11.477 17.641 17.328 1 98.38 34 CYS B CA 1
ATOM 1405 C C . CYS B 1 34 ? -10.062 17.172 17.625 1 98.38 34 CYS B C 1
ATOM 1407 O O . CYS B 1 34 ? -9.695 16.031 17.312 1 98.38 34 CYS B O 1
ATOM 1409 N N . THR B 1 35 ? -9.258 18.031 18.219 1 97.81 35 THR B N 1
ATOM 1410 C CA . THR B 1 35 ? -7.887 17.688 18.578 1 97.81 35 THR B CA 1
ATOM 1411 C C . THR B 1 35 ? -7.859 16.484 19.531 1 97.81 35 THR B C 1
ATOM 1413 O O . THR B 1 35 ? -7.078 15.555 19.328 1 97.81 35 THR B O 1
ATOM 1416 N N . ARG B 1 36 ? -8.664 16.516 20.469 1 98.06 36 ARG B N 1
ATOM 1417 C CA . ARG B 1 36 ? -8.727 15.422 21.438 1 98.06 36 ARG B CA 1
ATOM 1418 C C . ARG B 1 36 ? -9.102 14.109 20.766 1 98.06 36 ARG B C 1
ATOM 1420 O O . ARG B 1 36 ? -8.523 13.055 21.078 1 98.06 36 ARG B O 1
ATOM 1427 N N . ARG B 1 37 ? -10.031 14.203 19.891 1 97.94 37 ARG B N 1
ATOM 1428 C CA . ARG B 1 37 ? -10.453 13 19.188 1 97.94 37 ARG B CA 1
ATOM 1429 C C . ARG B 1 37 ? -9.328 12.453 18.312 1 97.94 37 ARG B C 1
ATOM 1431 O O . ARG B 1 37 ? -9.102 11.242 18.266 1 97.94 37 ARG B O 1
ATOM 1438 N N . ILE B 1 38 ? -8.695 13.273 17.594 1 97.75 38 ILE B N 1
ATOM 1439 C CA . ILE B 1 38 ? -7.586 12.852 16.75 1 97.75 38 ILE B CA 1
ATOM 1440 C C . ILE B 1 38 ? -6.504 12.188 17.594 1 97.75 38 ILE B C 1
ATOM 1442 O O . ILE B 1 38 ? -6.012 11.109 17.25 1 97.75 38 ILE B O 1
ATOM 1446 N N . GLN B 1 39 ? -6.18 12.805 18.719 1 97.81 39 GLN B N 1
ATOM 1447 C CA . GLN B 1 39 ? -5.176 12.242 19.609 1 97.81 39 GLN B CA 1
ATOM 1448 C C . GLN B 1 39 ? -5.602 10.867 20.125 1 97.81 39 GLN B C 1
ATOM 1450 O O . GLN B 1 39 ? -4.777 9.961 20.219 1 97.81 39 GLN B O 1
ATOM 1455 N N . ALA B 1 40 ? -6.812 10.758 20.422 1 98 40 ALA B N 1
ATOM 1456 C CA . ALA B 1 40 ? -7.336 9.484 20.891 1 98 40 ALA B CA 1
ATOM 1457 C C . ALA B 1 40 ? -7.234 8.414 19.812 1 98 40 ALA B C 1
ATOM 1459 O O . ALA B 1 40 ? -6.875 7.266 20.094 1 98 40 ALA B O 1
ATOM 1460 N N . LEU B 1 41 ? -7.566 8.805 18.594 1 97.62 41 LEU B N 1
ATOM 1461 C CA . LEU B 1 41 ? -7.492 7.883 17.469 1 97.62 41 LEU B CA 1
ATOM 1462 C C . LEU B 1 41 ? -6.051 7.445 17.219 1 97.62 41 LEU B C 1
ATOM 1464 O O . LEU B 1 41 ? -5.801 6.289 16.875 1 97.62 41 LEU B O 1
ATOM 1468 N N . GLU B 1 42 ? -5.117 8.328 17.359 1 97.62 42 GLU B N 1
ATOM 1469 C CA . GLU B 1 42 ? -3.697 8.008 17.234 1 97.62 42 GLU B CA 1
ATOM 1470 C C . GLU B 1 42 ? -3.234 7.086 18.359 1 97.62 42 GLU B C 1
ATOM 1472 O O . GLU B 1 42 ? -2.596 6.062 18.109 1 97.62 42 GLU B O 1
ATOM 1477 N N . ALA B 1 43 ? -3.617 7.391 19.578 1 97.88 43 ALA B N 1
ATOM 1478 C CA . ALA B 1 43 ? -3.195 6.633 20.75 1 97.88 43 ALA B CA 1
ATOM 1479 C C . ALA B 1 43 ? -3.75 5.211 20.719 1 97.88 43 ALA B C 1
ATOM 1481 O O . ALA B 1 43 ? -3.088 4.27 21.156 1 97.88 43 ALA B O 1
ATOM 1482 N N . SER B 1 44 ? -4.914 5.07 20.172 1 97.25 44 SER B N 1
ATOM 1483 C CA . SER B 1 44 ? -5.578 3.77 20.172 1 97.25 44 SER B CA 1
ATOM 1484 C C . SER B 1 44 ? -5.16 2.941 18.953 1 97.25 44 SER B C 1
ATOM 1486 O O . SER B 1 44 ? -5.555 1.78 18.828 1 97.25 44 SER B O 1
ATOM 1488 N N . GLY B 1 45 ? -4.414 3.508 18.031 1 96.94 45 GLY B N 1
ATOM 1489 C CA . GLY B 1 45 ? -3.885 2.758 16.891 1 96.94 45 GLY B CA 1
ATOM 1490 C C . GLY B 1 45 ? -4.801 2.771 15.688 1 96.94 45 GLY B C 1
ATOM 1491 O O . GLY B 1 45 ? -4.543 2.086 14.695 1 96.94 45 GLY B O 1
ATOM 1492 N N . HIS B 1 46 ? -5.926 3.543 15.797 1 97.31 46 HIS B N 1
ATOM 1493 C CA . HIS B 1 46 ? -6.773 3.719 14.617 1 97.31 46 HIS B CA 1
ATOM 1494 C C . HIS B 1 46 ? -6.039 4.469 13.516 1 97.31 46 HIS B C 1
ATOM 1496 O O . HIS B 1 46 ? -6.297 4.25 12.328 1 97.31 46 HIS B O 1
ATOM 1502 N N . VAL B 1 47 ? -5.211 5.328 13.93 1 97 47 VAL B N 1
ATOM 1503 C CA . VAL B 1 47 ? -4.254 5.996 13.047 1 97 47 VAL B CA 1
ATOM 1504 C C . VAL B 1 47 ? -2.834 5.586 13.43 1 97 47 VAL B C 1
ATOM 1506 O O . VAL B 1 47 ? -2.414 5.762 14.578 1 97 47 VAL B O 1
ATOM 1509 N N . GLN B 1 48 ? -2.096 5.129 12.5 1 96.06 48 GLN B N 1
ATOM 1510 C CA . GLN B 1 48 ? -0.769 4.594 12.781 1 96.06 48 GLN B CA 1
ATOM 1511 C C . GLN B 1 48 ? 0.323 5.578 12.375 1 96.06 48 GLN B C 1
ATOM 1513 O O . GLN B 1 48 ? 1.501 5.359 12.664 1 96.06 48 GLN B O 1
ATOM 1518 N N . GLY B 1 49 ? -0.084 6.664 11.656 1 95.81 49 GLY B N 1
ATOM 1519 C CA . GLY B 1 49 ? 0.856 7.676 11.211 1 95.81 49 GLY B CA 1
ATOM 1520 C C . GLY B 1 49 ? 0.373 8.445 9.992 1 95.81 49 GLY B C 1
ATOM 1521 O O . GLY B 1 49 ? -0.73 8.203 9.5 1 95.81 49 GLY B O 1
ATOM 1522 N N . TYR B 1 50 ? 1.197 9.336 9.633 1 96.38 50 TYR B N 1
ATOM 1523 C CA . TYR B 1 50 ? 0.946 10.195 8.477 1 96.38 50 TYR B CA 1
ATOM 1524 C C . TYR B 1 50 ? 2.135 10.188 7.523 1 96.38 50 TYR B C 1
ATOM 1526 O O . TYR B 1 50 ? 3.285 10.289 7.957 1 96.38 50 TYR B O 1
ATOM 1534 N N . GLY B 1 51 ? 1.863 10.047 6.27 1 95.12 51 GLY B N 1
ATOM 1535 C CA . GLY B 1 51 ? 2.969 10.016 5.324 1 95.12 51 GLY B CA 1
ATOM 1536 C C . GLY B 1 51 ? 2.611 10.594 3.969 1 95.12 51 GLY B C 1
ATOM 1537 O O . GLY B 1 51 ? 1.438 10.844 3.684 1 95.12 51 GLY B O 1
ATOM 1538 N N . ALA B 1 52 ? 3.645 10.797 3.152 1 96.25 52 ALA B N 1
ATOM 1539 C CA . ALA B 1 52 ? 3.451 11.227 1.77 1 96.25 52 ALA B CA 1
ATOM 1540 C C . ALA B 1 52 ? 3.324 10.031 0.836 1 96.25 52 ALA B C 1
ATOM 1542 O O . ALA B 1 52 ? 4.008 9.016 1.017 1 96.25 52 ALA B O 1
ATOM 1543 N N . ARG B 1 53 ? 2.387 10.102 -0.052 1 95.62 53 ARG B N 1
ATOM 1544 C CA . ARG B 1 53 ? 2.334 9.172 -1.176 1 95.62 53 ARG B CA 1
ATOM 1545 C C . ARG B 1 53 ? 3.305 9.586 -2.275 1 95.62 53 ARG B C 1
ATOM 1547 O O . ARG B 1 53 ? 3.152 10.656 -2.875 1 95.62 53 ARG B O 1
ATOM 1554 N N . LEU B 1 54 ? 4.27 8.727 -2.498 1 96.31 54 LEU B N 1
ATOM 1555 C CA . LEU B 1 54 ? 5.371 9.086 -3.385 1 96.31 54 LEU B CA 1
ATOM 1556 C C . LEU B 1 54 ? 5.109 8.586 -4.801 1 96.31 54 LEU B C 1
ATOM 1558 O O . LEU B 1 54 ? 4.574 7.492 -4.992 1 96.31 54 LEU B O 1
ATOM 1562 N N . GLY B 1 55 ? 5.488 9.398 -5.77 1 96.19 55 GLY B N 1
ATOM 1563 C CA . GLY B 1 55 ? 5.391 9 -7.168 1 96.19 55 GLY B CA 1
ATOM 1564 C C . GLY B 1 55 ? 6.559 8.148 -7.625 1 96.19 55 GLY B C 1
ATOM 1565 O O . GLY B 1 55 ? 7.547 8.672 -8.148 1 96.19 55 GLY B O 1
ATOM 1566 N N . HIS B 1 56 ? 6.438 6.887 -7.57 1 95.94 56 HIS B N 1
ATOM 1567 C CA . HIS B 1 56 ? 7.535 5.953 -7.789 1 95.94 56 HIS B CA 1
ATOM 1568 C C . HIS B 1 56 ? 8.18 6.168 -9.156 1 95.94 56 HIS B C 1
ATOM 1570 O O . HIS B 1 56 ? 9.398 6.285 -9.258 1 95.94 56 HIS B O 1
ATOM 1576 N N . ARG B 1 57 ? 7.352 6.27 -10.164 1 94.56 57 ARG B N 1
ATOM 1577 C CA . ARG B 1 57 ? 7.879 6.414 -11.516 1 94.56 57 ARG B CA 1
ATOM 1578 C C . ARG B 1 57 ? 8.648 7.723 -11.664 1 94.56 57 ARG B C 1
ATOM 1580 O O . ARG B 1 57 ? 9.742 7.746 -12.227 1 94.56 57 ARG B O 1
ATOM 1587 N N . ARG B 1 58 ? 8.109 8.781 -11.141 1 94.75 58 ARG B N 1
ATOM 1588 C CA . ARG B 1 58 ? 8.758 10.086 -11.219 1 94.75 58 ARG B CA 1
ATOM 1589 C C . ARG B 1 58 ? 10.062 10.094 -10.422 1 94.75 58 ARG B C 1
ATOM 1591 O O . ARG B 1 58 ? 10.969 10.883 -10.719 1 94.75 58 ARG B O 1
ATOM 1598 N N . LEU B 1 59 ? 10.164 9.172 -9.492 1 95.44 59 LEU B N 1
ATOM 1599 C CA . LEU B 1 59 ? 11.352 9.109 -8.648 1 95.44 59 LEU B CA 1
ATOM 1600 C C . LEU B 1 59 ? 12.367 8.109 -9.203 1 95.44 59 LEU B C 1
ATOM 1602 O O . LEU B 1 59 ? 13.375 7.824 -8.562 1 95.44 59 LEU B O 1
ATOM 1606 N N . GLY B 1 60 ? 12.047 7.52 -10.367 1 94.5 60 GLY B N 1
ATOM 1607 C CA . GLY B 1 60 ? 13 6.68 -11.078 1 94.5 60 GLY B CA 1
ATOM 1608 C C . GLY B 1 60 ? 12.805 5.199 -10.812 1 94.5 60 GLY B C 1
ATOM 1609 O O . GLY B 1 60 ? 13.602 4.371 -11.258 1 94.5 60 GLY B O 1
ATOM 1610 N N . PHE B 1 61 ? 11.812 4.93 -10.094 1 96.06 61 PHE B N 1
ATOM 1611 C CA . PHE B 1 61 ? 11.484 3.537 -9.82 1 96.06 61 PHE B CA 1
ATOM 1612 C C . PHE B 1 61 ? 10.367 3.059 -10.742 1 96.06 61 PHE B C 1
ATOM 1614 O O . PHE B 1 61 ? 9.188 3.195 -10.414 1 96.06 61 PHE B O 1
ATOM 1621 N N . ARG B 1 62 ? 10.742 2.363 -11.734 1 96.62 62 ARG B N 1
ATOM 1622 C CA . ARG B 1 62 ? 9.82 2.086 -12.828 1 96.62 62 ARG B CA 1
ATOM 1623 C C . ARG B 1 62 ? 9.242 0.678 -12.719 1 96.62 62 ARG B C 1
ATOM 1625 O O . ARG B 1 62 ? 8.297 0.33 -13.43 1 96.62 62 ARG B O 1
ATOM 1632 N N . ILE B 1 63 ? 9.82 -0.075 -11.742 1 97.19 63 ILE B N 1
ATOM 1633 C CA . ILE B 1 63 ? 9.398 -1.469 -11.641 1 97.19 63 ILE B CA 1
ATOM 1634 C C . ILE B 1 63 ? 8.797 -1.728 -10.266 1 97.19 63 ILE B C 1
ATOM 1636 O O . ILE B 1 63 ? 9.375 -1.352 -9.242 1 97.19 63 ILE B O 1
ATOM 1640 N N . THR B 1 64 ? 7.645 -2.193 -10.305 1 97.94 64 THR B N 1
ATOM 1641 C CA . THR B 1 64 ? 7.059 -2.836 -9.133 1 97.94 64 THR B CA 1
ATOM 1642 C C . THR B 1 64 ? 6.887 -4.336 -9.375 1 97.94 64 THR B C 1
ATOM 1644 O O . THR B 1 64 ? 6.176 -4.746 -10.289 1 97.94 64 THR B O 1
ATOM 1647 N N . ALA B 1 65 ? 7.543 -5.121 -8.57 1 98.12 65 ALA B N 1
ATOM 1648 C CA . ALA B 1 65 ? 7.441 -6.574 -8.664 1 98.12 65 ALA B CA 1
ATOM 1649 C C . ALA B 1 65 ? 6.613 -7.145 -7.52 1 98.12 65 ALA B C 1
ATOM 1651 O O . ALA B 1 65 ? 6.801 -6.766 -6.359 1 98.12 65 ALA B O 1
ATOM 1652 N N . LEU B 1 66 ? 5.648 -7.973 -7.863 1 98.25 66 LEU B N 1
ATOM 1653 C CA . LEU B 1 66 ? 4.914 -8.797 -6.91 1 98.25 66 LEU B CA 1
ATOM 1654 C C . LEU B 1 66 ? 5.449 -10.227 -6.902 1 98.25 66 LEU B C 1
ATOM 1656 O O . LEU B 1 66 ? 5.387 -10.922 -7.918 1 98.25 66 LEU B O 1
ATOM 1660 N N . VAL B 1 67 ? 5.953 -10.672 -5.73 1 97.81 67 VAL B N 1
ATOM 1661 C CA . VAL B 1 67 ? 6.75 -11.898 -5.688 1 97.81 67 VAL B CA 1
ATOM 1662 C C . VAL B 1 67 ? 6.105 -12.898 -4.738 1 97.81 67 VAL B C 1
ATOM 1664 O O . VAL B 1 67 ? 5.773 -12.562 -3.598 1 97.81 67 VAL B O 1
ATOM 1667 N N . ASP B 1 68 ? 5.91 -14.125 -5.242 1 97.44 68 ASP B N 1
ATOM 1668 C CA . ASP B 1 68 ? 5.438 -15.25 -4.441 1 97.44 68 ASP B CA 1
ATOM 1669 C C . ASP B 1 68 ? 6.59 -16.172 -4.07 1 97.44 68 ASP B C 1
ATOM 1671 O O . ASP B 1 68 ? 7.312 -16.656 -4.945 1 97.44 68 ASP B O 1
ATOM 1675 N N . ILE B 1 69 ? 6.668 -16.453 -2.77 1 97.5 69 ILE B N 1
ATOM 1676 C CA . ILE B 1 69 ? 7.758 -17.281 -2.271 1 97.5 69 ILE B CA 1
ATOM 1677 C C . ILE B 1 69 ? 7.188 -18.531 -1.594 1 97.5 69 ILE B C 1
ATOM 1679 O O . ILE B 1 69 ? 6.242 -18.438 -0.807 1 97.5 69 ILE B O 1
ATOM 1683 N N . THR B 1 70 ? 7.734 -19.656 -1.969 1 96.94 70 THR B N 1
ATOM 1684 C CA . THR B 1 70 ? 7.445 -20.906 -1.276 1 96.94 70 THR B CA 1
ATOM 1685 C C . THR B 1 70 ? 8.68 -21.422 -0.547 1 96.94 70 THR B C 1
ATOM 1687 O O . THR B 1 70 ? 9.773 -21.453 -1.114 1 96.94 70 THR B O 1
ATOM 1690 N N . LEU B 1 71 ? 8.469 -21.781 0.677 1 95.44 71 LEU B N 1
ATOM 1691 C CA . LEU B 1 71 ? 9.555 -22.328 1.492 1 95.44 71 LEU B CA 1
ATOM 1692 C C . LEU B 1 71 ? 9.508 -23.844 1.522 1 95.44 71 LEU B C 1
ATOM 1694 O O . LEU B 1 71 ? 8.453 -24.453 1.288 1 95.44 71 LEU B O 1
ATOM 1698 N N . GLY B 1 72 ? 10.656 -24.422 1.817 1 93.38 72 GLY B N 1
ATOM 1699 C CA . GLY B 1 72 ? 10.75 -25.859 1.905 1 93.38 72 GLY B CA 1
ATOM 1700 C C . GLY B 1 72 ? 10.352 -26.406 3.266 1 93.38 72 GLY B C 1
ATOM 1701 O O . GLY B 1 72 ? 10.172 -27.609 3.428 1 93.38 72 GLY B O 1
ATOM 1702 N N . THR B 1 73 ? 10.367 -25.641 4.172 1 83.62 73 THR B N 1
ATOM 1703 C CA . THR B 1 73 ? 10.031 -26.047 5.531 1 83.62 73 THR B CA 1
ATOM 1704 C C . THR B 1 73 ? 9.172 -24.984 6.215 1 83.62 73 THR B C 1
ATOM 1706 O O . THR B 1 73 ? 9.219 -23.812 5.844 1 83.62 73 THR B O 1
ATOM 1709 N N . GLN B 1 74 ? 8.336 -25.406 7.117 1 80.69 74 GLN B N 1
ATOM 1710 C CA . GLN B 1 74 ? 7.48 -24.484 7.852 1 80.69 74 GLN B CA 1
ATOM 1711 C C . GLN B 1 74 ? 7.836 -24.469 9.336 1 80.69 74 GLN B C 1
ATOM 1713 O O . GLN B 1 74 ? 7.047 -24.016 10.164 1 80.69 74 GLN B O 1
ATOM 1718 N N . VAL B 1 75 ? 9.055 -24.875 9.531 1 86.94 75 VAL B N 1
ATOM 1719 C CA . VAL B 1 75 ? 9.516 -24.828 10.914 1 86.94 75 VAL B CA 1
ATOM 1720 C C . VAL B 1 75 ? 9.664 -23.375 11.367 1 86.94 75 VAL B C 1
ATOM 1722 O O . VAL B 1 75 ? 10.227 -22.547 10.648 1 86.94 75 VAL B O 1
ATOM 1725 N N . GLU B 1 76 ? 9.289 -23.125 12.586 1 88.94 76 GLU B N 1
ATOM 1726 C CA . GLU B 1 76 ? 9.211 -21.766 13.133 1 88.94 76 GLU B CA 1
ATOM 1727 C C . GLU B 1 76 ? 10.562 -21.078 13.07 1 88.94 76 GLU B C 1
ATOM 1729 O O . GLU B 1 76 ? 10.641 -19.891 12.734 1 88.94 76 GLU B O 1
ATOM 1734 N N . GLU B 1 77 ? 11.578 -21.812 13.414 1 90.62 77 GLU B N 1
ATOM 1735 C CA . GLU B 1 77 ? 12.914 -21.234 13.414 1 90.62 77 GLU B CA 1
ATOM 1736 C C . GLU B 1 77 ? 13.328 -20.781 12.016 1 90.62 77 GLU B C 1
ATOM 1738 O O . GLU B 1 77 ? 13.984 -19.75 11.852 1 90.62 77 GLU B O 1
ATOM 1743 N N . ASP B 1 78 ? 12.992 -21.562 11.086 1 89.62 78 ASP B N 1
ATOM 1744 C CA . ASP B 1 78 ? 13.328 -21.234 9.703 1 89.62 78 ASP B CA 1
ATOM 1745 C C . ASP B 1 78 ? 12.508 -20.062 9.188 1 89.62 78 ASP B C 1
ATOM 1747 O O . ASP B 1 78 ? 13.016 -19.219 8.453 1 89.62 78 ASP B O 1
ATOM 1751 N N . LEU B 1 79 ? 11.273 -20.047 9.594 1 92.62 79 LEU B N 1
ATOM 1752 C CA . LEU B 1 79 ? 10.43 -18.906 9.242 1 92.62 79 LEU B CA 1
ATOM 1753 C C . LEU B 1 79 ? 11 -17.609 9.812 1 92.62 79 LEU B C 1
ATOM 1755 O O . LEU B 1 79 ? 11.062 -16.594 9.117 1 92.62 79 LEU B O 1
ATOM 1759 N N . ALA B 1 80 ? 11.43 -17.703 11.031 1 94.81 80 ALA B N 1
ATOM 1760 C CA . ALA B 1 80 ? 12 -16.516 11.688 1 94.81 80 ALA B CA 1
ATOM 1761 C C . ALA B 1 80 ? 13.258 -16.047 10.969 1 94.81 80 ALA B C 1
ATOM 1763 O O . ALA B 1 80 ? 13.469 -14.844 10.797 1 94.81 80 ALA B O 1
ATOM 1764 N N . ARG B 1 81 ? 14.07 -16.984 10.57 1 95 81 ARG B N 1
ATOM 1765 C CA . ARG B 1 81 ? 15.297 -16.656 9.844 1 95 81 ARG B CA 1
ATOM 1766 C C . ARG B 1 81 ? 14.977 -16 8.5 1 95 81 ARG B C 1
ATOM 1768 O O . ARG B 1 81 ? 15.609 -15.023 8.109 1 95 81 ARG B O 1
ATOM 1775 N N . PHE B 1 82 ? 14.055 -16.562 7.848 1 96.31 82 PHE B N 1
ATOM 1776 C CA . PHE B 1 82 ? 13.617 -16.016 6.57 1 96.31 82 PHE B CA 1
ATOM 1777 C C . PHE B 1 82 ? 13.102 -14.594 6.734 1 96.31 82 PHE B C 1
ATOM 1779 O O . PHE B 1 82 ? 13.531 -13.688 6.016 1 96.31 82 PHE B O 1
ATOM 1786 N N . GLU B 1 83 ? 12.203 -14.336 7.699 1 97.19 83 GLU B N 1
ATOM 1787 C CA . GLU B 1 83 ? 11.586 -13.031 7.914 1 97.19 83 GLU B CA 1
ATOM 1788 C C . GLU B 1 83 ? 12.609 -11.992 8.336 1 97.19 83 GLU B C 1
ATOM 1790 O O . GLU B 1 83 ? 12.547 -10.836 7.918 1 97.19 83 GLU B O 1
ATOM 1795 N N . ALA B 1 84 ? 13.57 -12.414 9.133 1 96.81 84 ALA B N 1
ATOM 1796 C CA . ALA B 1 84 ? 14.641 -11.508 9.539 1 96.81 84 ALA B CA 1
ATOM 1797 C C . ALA B 1 84 ? 15.477 -11.07 8.336 1 96.81 84 ALA B C 1
ATOM 1799 O O . ALA B 1 84 ? 15.883 -9.906 8.242 1 96.81 84 ALA B O 1
ATOM 1800 N N . ALA B 1 85 ? 15.75 -11.977 7.477 1 96.69 85 ALA B N 1
ATOM 1801 C CA . ALA B 1 85 ? 16.547 -11.68 6.285 1 96.69 85 ALA B CA 1
ATOM 1802 C C . ALA B 1 85 ? 15.781 -10.75 5.344 1 96.69 85 ALA B C 1
ATOM 1804 O O . ALA B 1 85 ? 16.344 -9.773 4.836 1 96.69 85 ALA B O 1
ATOM 1805 N N . VAL B 1 86 ? 14.516 -11.047 5.09 1 96.75 86 VAL B N 1
ATOM 1806 C CA . VAL B 1 86 ? 13.688 -10.242 4.195 1 96.75 86 VAL B CA 1
ATOM 1807 C C . VAL B 1 86 ? 13.617 -8.805 4.711 1 96.75 86 VAL B C 1
ATOM 1809 O O . VAL B 1 86 ? 13.656 -7.852 3.928 1 96.75 86 VAL B O 1
ATOM 1812 N N . ALA B 1 87 ? 13.531 -8.641 6.012 1 95.56 87 ALA B N 1
ATOM 1813 C CA . ALA B 1 87 ? 13.367 -7.344 6.656 1 95.56 87 ALA B CA 1
ATOM 1814 C C . ALA B 1 87 ? 14.555 -6.426 6.367 1 95.56 87 ALA B C 1
ATOM 1816 O O . ALA B 1 87 ? 14.445 -5.203 6.484 1 95.56 87 ALA B O 1
ATOM 1817 N N . GLN B 1 88 ? 15.664 -6.949 5.91 1 93.88 88 GLN B N 1
ATOM 1818 C CA . GLN B 1 88 ? 16.891 -6.18 5.727 1 93.88 88 GLN B CA 1
ATOM 1819 C C . GLN B 1 88 ? 17.062 -5.777 4.266 1 93.88 88 GLN B C 1
ATOM 1821 O O . GLN B 1 88 ? 18 -5.031 3.932 1 93.88 88 GLN B O 1
ATOM 1826 N N . ILE B 1 89 ? 16.312 -6.293 3.428 1 94.62 89 ILE B N 1
ATOM 1827 C CA . ILE B 1 89 ? 16.484 -6.062 1.999 1 94.62 89 ILE B CA 1
ATOM 1828 C C . ILE B 1 89 ? 15.844 -4.742 1.601 1 94.62 89 ILE B C 1
ATOM 1830 O O . ILE B 1 89 ? 14.617 -4.609 1.636 1 94.62 89 ILE B O 1
ATOM 1834 N N . ASP B 1 90 ? 16.797 -3.893 1.104 1 89.44 90 ASP B N 1
ATOM 1835 C CA . ASP B 1 90 ? 16.266 -2.66 0.533 1 89.44 90 ASP B CA 1
ATOM 1836 C C . ASP B 1 90 ? 15.461 -2.941 -0.737 1 89.44 90 ASP B C 1
ATOM 1838 O O . ASP B 1 90 ? 15.789 -3.859 -1.492 1 89.44 90 ASP B O 1
ATOM 1842 N N . GLY B 1 91 ? 14.359 -2.361 -0.883 1 94.44 91 GLY B N 1
ATOM 1843 C CA . GLY B 1 91 ? 13.5 -2.557 -2.039 1 94.44 91 GLY B CA 1
ATOM 1844 C C . GLY B 1 91 ? 12.211 -3.285 -1.707 1 94.44 91 GLY B C 1
ATOM 1845 O O . GLY B 1 91 ? 11.195 -3.1 -2.381 1 94.44 91 GLY B O 1
ATOM 1846 N N . VAL B 1 92 ? 12.438 -4.355 -0.741 1 97.31 92 VAL B N 1
ATOM 1847 C CA . VAL B 1 92 ? 11.219 -5.008 -0.283 1 97.31 92 VAL B CA 1
ATOM 1848 C C . VAL B 1 92 ? 10.422 -4.051 0.601 1 97.31 92 VAL B C 1
ATOM 1850 O O . VAL B 1 92 ? 10.867 -3.689 1.692 1 97.31 92 VAL B O 1
ATOM 1853 N N . VAL B 1 93 ? 9.242 -3.752 0.096 1 96.75 93 VAL B N 1
ATOM 1854 C CA . VAL B 1 93 ? 8.508 -2.727 0.825 1 96.75 93 VAL B CA 1
ATOM 1855 C C . VAL B 1 93 ? 7.281 -3.348 1.497 1 96.75 93 VAL B C 1
ATOM 1857 O O . VAL B 1 93 ? 6.672 -2.734 2.375 1 96.75 93 VAL B O 1
ATOM 1860 N N . GLU B 1 94 ? 6.875 -4.523 1.122 1 97.81 94 GLU B N 1
ATOM 1861 C CA . GLU B 1 94 ? 5.832 -5.316 1.767 1 97.81 94 GLU B CA 1
ATOM 1862 C C . GLU B 1 94 ? 6.191 -6.801 1.767 1 97.81 94 GLU B C 1
ATOM 1864 O O . GLU B 1 94 ? 6.762 -7.309 0.799 1 97.81 94 GLU B O 1
ATOM 1869 N N . CYS B 1 95 ? 5.848 -7.461 2.816 1 98.12 95 CYS B N 1
ATOM 1870 C CA . CYS B 1 95 ? 5.969 -8.906 2.949 1 98.12 95 CYS B CA 1
ATOM 1871 C C . CYS B 1 95 ? 4.895 -9.461 3.873 1 98.12 95 CYS B C 1
ATOM 1873 O O . CYS B 1 95 ? 4.68 -8.945 4.969 1 98.12 95 CYS B O 1
ATOM 1875 N N . ALA B 1 96 ? 4.242 -10.477 3.395 1 97.88 96 ALA B N 1
ATOM 1876 C CA . ALA B 1 96 ? 3.176 -11.062 4.199 1 97.88 96 ALA B CA 1
ATOM 1877 C C . ALA B 1 96 ? 3.213 -12.586 4.129 1 97.88 96 ALA B C 1
ATOM 1879 O O . ALA B 1 96 ? 3.4 -13.164 3.055 1 97.88 96 ALA B O 1
ATOM 1880 N N . LEU B 1 97 ? 3.074 -13.234 5.285 1 97.31 97 LEU B N 1
ATOM 1881 C CA . LEU B 1 97 ? 2.727 -14.648 5.344 1 97.31 97 LEU B CA 1
ATOM 1882 C C . LEU B 1 97 ? 1.269 -14.867 4.953 1 97.31 97 LEU B C 1
ATOM 1884 O O . LEU B 1 97 ? 0.376 -14.195 5.473 1 97.31 97 LEU B O 1
ATOM 1888 N N . VAL B 1 98 ? 1.046 -15.766 4.082 1 97.38 98 VAL B N 1
ATOM 1889 C CA . VAL B 1 98 ? -0.315 -15.883 3.57 1 97.38 98 VAL B CA 1
ATOM 1890 C C . VAL B 1 98 ? -0.781 -17.344 3.68 1 97.38 98 VAL B C 1
ATOM 1892 O O . VAL B 1 98 ? 0.03 -18.234 3.893 1 97.38 98 VAL B O 1
ATOM 1895 N N . SER B 1 99 ? -2.189 -17.297 3.533 1 94.62 99 SER B N 1
ATOM 1896 C CA . SER B 1 99 ? -2.814 -18.609 3.381 1 94.62 99 SER B CA 1
ATOM 1897 C C . SER B 1 99 ? -2.789 -19.062 1.925 1 94.62 99 SER B C 1
ATOM 1899 O O . SER B 1 99 ? -2.633 -18.25 1.016 1 94.62 99 SER B O 1
ATOM 1901 N N . GLY B 1 100 ? -2.617 -20.266 1.624 1 84.81 100 GLY B N 1
ATOM 1902 C CA . GLY B 1 100 ? -2.703 -20.719 0.245 1 84.81 100 GLY B CA 1
ATOM 1903 C C . GLY B 1 100 ? -1.526 -21.578 -0.179 1 84.81 100 GLY B C 1
ATOM 1904 O O . GLY B 1 100 ? -0.898 -22.234 0.654 1 84.81 100 GLY B O 1
ATOM 1905 N N . GLY B 1 101 ? -1.34 -21.391 -1.612 1 84.06 101 GLY B N 1
ATOM 1906 C CA . GLY B 1 101 ? -0.339 -22.25 -2.217 1 84.06 101 GLY B CA 1
ATOM 1907 C C . GLY B 1 101 ? 1.081 -21.766 -1.993 1 84.06 101 GLY B C 1
ATOM 1908 O O . GLY B 1 101 ? 2.027 -22.562 -2.035 1 84.06 101 GLY B O 1
ATOM 1909 N N . GLN B 1 102 ? 1.287 -20.531 -1.815 1 93.75 102 GLN B N 1
ATOM 1910 C CA . GLN B 1 102 ? 2.592 -19.969 -1.496 1 93.75 102 GLN B CA 1
ATOM 1911 C C . GLN B 1 102 ? 2.674 -19.562 -0.026 1 93.75 102 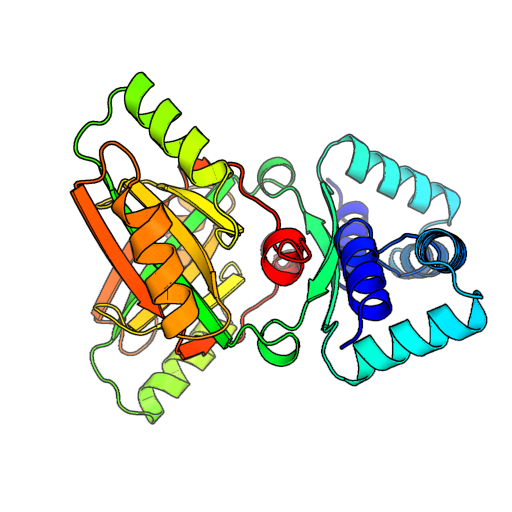GLN B C 1
ATOM 1913 O O . GLN B 1 102 ? 1.649 -19.469 0.657 1 93.75 102 GLN B O 1
ATOM 1918 N N . ASP B 1 103 ? 3.889 -19.344 0.455 1 95.88 103 ASP B N 1
ATOM 1919 C CA . ASP B 1 103 ? 4.082 -19.031 1.866 1 95.88 103 ASP B CA 1
ATOM 1920 C C . ASP B 1 103 ? 4.125 -17.516 2.088 1 95.88 103 ASP B C 1
ATOM 1922 O O . ASP B 1 103 ? 3.479 -17 3.002 1 95.88 103 ASP B O 1
ATOM 1926 N N . TYR B 1 104 ? 4.879 -16.797 1.214 1 97.62 104 TYR B N 1
ATOM 1927 C CA . TYR B 1 104 ? 5.02 -15.359 1.394 1 97.62 104 TYR B CA 1
ATOM 1928 C C . TYR B 1 104 ? 4.75 -14.617 0.09 1 97.62 104 TYR B C 1
ATOM 1930 O O . TYR B 1 104 ? 5.145 -15.078 -0.985 1 97.62 104 TYR B O 1
ATOM 1938 N N . ARG B 1 105 ? 4.094 -13.484 0.196 1 98.06 105 ARG B N 1
ATOM 1939 C CA . ARG B 1 105 ? 3.939 -12.516 -0.884 1 98.06 105 ARG B CA 1
ATOM 1940 C C . ARG B 1 105 ? 4.691 -11.227 -0.574 1 98.06 105 ARG B C 1
ATOM 1942 O O . ARG B 1 105 ? 4.523 -10.648 0.502 1 98.06 105 ARG B O 1
ATOM 1949 N N . LEU B 1 106 ? 5.535 -10.789 -1.52 1 98.38 106 LEU B N 1
ATOM 1950 C CA . LEU B 1 106 ? 6.336 -9.586 -1.355 1 98.38 106 LEU B CA 1
ATOM 1951 C C . LEU B 1 106 ? 5.984 -8.547 -2.42 1 98.38 106 LEU B C 1
ATOM 1953 O O . LEU B 1 106 ? 5.535 -8.906 -3.51 1 98.38 106 LEU B O 1
ATOM 1957 N N . LYS B 1 107 ? 6.141 -7.363 -2.123 1 98.5 107 LYS B N 1
ATOM 1958 C CA . LYS B 1 107 ? 6.188 -6.25 -3.066 1 98.5 107 LYS B CA 1
ATOM 1959 C C . LYS B 1 107 ? 7.574 -5.609 -3.092 1 98.5 107 LYS B C 1
ATOM 1961 O O . LYS B 1 107 ? 8.117 -5.258 -2.043 1 98.5 107 LYS B O 1
ATOM 1966 N N . ILE B 1 108 ? 8.148 -5.438 -4.246 1 98.25 108 ILE B N 1
ATOM 1967 C CA . ILE B 1 108 ? 9.5 -4.914 -4.402 1 98.25 108 ILE B CA 1
ATOM 1968 C C . ILE B 1 108 ? 9.492 -3.729 -5.367 1 98.25 108 ILE B C 1
ATOM 1970 O O . ILE B 1 108 ? 8.891 -3.801 -6.438 1 98.25 108 ILE B O 1
ATOM 1974 N N . LEU B 1 109 ? 10.109 -2.682 -5 1 97.81 109 LEU B N 1
ATOM 1975 C CA . LEU B 1 109 ? 10.328 -1.534 -5.875 1 97.81 109 LEU B CA 1
ATOM 1976 C C . LEU B 1 109 ? 11.75 -1.529 -6.418 1 97.81 109 LEU B C 1
ATOM 1978 O O . LEU B 1 109 ? 12.711 -1.707 -5.66 1 97.81 109 LEU B O 1
ATOM 1982 N N . ALA B 1 110 ? 11.906 -1.367 -7.715 1 97.5 110 ALA B N 1
ATOM 1983 C CA . ALA B 1 110 ? 13.203 -1.316 -8.375 1 97.5 110 ALA B CA 1
ATOM 1984 C C . ALA B 1 110 ? 13.234 -0.226 -9.445 1 97.5 110 ALA B C 1
ATOM 1986 O O . ALA B 1 110 ? 12.195 0.147 -9.992 1 97.5 110 ALA B O 1
ATOM 1987 N N . ARG B 1 111 ? 14.406 0.235 -9.758 1 96.31 111 ARG B N 1
ATOM 1988 C CA . ARG B 1 111 ? 14.57 1.31 -10.727 1 96.31 111 ARG B CA 1
ATOM 1989 C C . ARG B 1 111 ? 14.242 0.825 -12.141 1 96.31 111 ARG B C 1
ATOM 1991 O O . ARG B 1 111 ? 13.617 1.543 -12.914 1 96.31 111 ARG B O 1
ATOM 1998 N N . ASP B 1 112 ? 14.727 -0.288 -12.477 1 96.88 112 ASP B N 1
ATOM 1999 C CA . ASP B 1 112 ? 14.516 -0.942 -13.758 1 96.88 112 ASP B CA 1
ATOM 2000 C C . ASP B 1 112 ? 14.727 -2.451 -13.648 1 96.88 112 ASP B C 1
ATOM 2002 O O . ASP B 1 112 ? 14.883 -2.982 -12.547 1 96.88 112 ASP B O 1
ATOM 2006 N N . LEU B 1 113 ? 14.648 -3.107 -14.828 1 96.88 113 LEU B N 1
ATOM 2007 C CA . LEU B 1 113 ? 14.742 -4.562 -14.82 1 96.88 113 LEU B CA 1
ATOM 2008 C C . LEU B 1 113 ? 16.125 -5.012 -14.359 1 96.88 113 LEU B C 1
ATOM 2010 O O . LEU B 1 113 ? 16.25 -6.031 -13.68 1 96.88 113 LEU B O 1
ATOM 2014 N N . ASP B 1 114 ? 17.203 -4.277 -14.719 1 97.75 114 ASP B N 1
ATOM 2015 C CA . ASP B 1 114 ? 18.547 -4.605 -14.266 1 97.75 114 ASP B CA 1
ATOM 2016 C C . ASP B 1 114 ? 18.656 -4.508 -12.742 1 97.75 114 ASP B C 1
ATOM 2018 O O . ASP B 1 114 ? 19.281 -5.359 -12.109 1 97.75 114 ASP B O 1
ATOM 2022 N N . ASP B 1 115 ? 18.141 -3.418 -12.25 1 97 115 ASP B N 1
ATOM 2023 C CA . ASP B 1 115 ? 18.125 -3.244 -10.797 1 97 115 ASP B CA 1
ATOM 2024 C C . ASP B 1 115 ? 17.375 -4.387 -10.109 1 97 115 ASP B C 1
ATOM 2026 O O . ASP B 1 115 ? 17.828 -4.898 -9.086 1 97 115 ASP B O 1
ATOM 2030 N N . TYR B 1 116 ? 16.25 -4.848 -10.695 1 97.75 116 TYR B N 1
ATOM 2031 C CA . TYR B 1 116 ? 15.523 -5.973 -10.117 1 97.75 116 TYR B CA 1
ATOM 2032 C C . TYR B 1 116 ? 16.344 -7.254 -10.203 1 97.75 116 TYR B C 1
ATOM 2034 O O . TYR B 1 116 ? 16.375 -8.047 -9.258 1 97.75 116 TYR B O 1
ATOM 2042 N N . GLU B 1 117 ? 16.875 -7.461 -11.32 1 97.31 117 GLU B N 1
ATOM 2043 C CA . GLU B 1 117 ? 17.703 -8.648 -11.469 1 97.31 117 GLU B CA 1
ATOM 2044 C C . GLU B 1 117 ? 18.797 -8.688 -10.406 1 97.31 117 GLU B C 1
ATOM 2046 O O . GLU B 1 117 ? 19.062 -9.734 -9.82 1 97.31 117 GLU B O 1
ATOM 2051 N N . ARG B 1 118 ? 19.438 -7.617 -10.18 1 96.81 118 ARG B N 1
ATOM 2052 C CA . ARG B 1 118 ? 20.453 -7.523 -9.141 1 96.81 118 ARG B CA 1
ATOM 2053 C C . ARG B 1 118 ? 19.875 -7.883 -7.773 1 96.81 118 ARG B C 1
ATOM 2055 O O . ARG B 1 118 ? 20.438 -8.695 -7.047 1 96.81 118 ARG B O 1
ATOM 2062 N N . LEU B 1 119 ? 18.734 -7.246 -7.422 1 95.81 119 LEU B N 1
ATOM 2063 C CA . LEU B 1 119 ? 18.062 -7.543 -6.16 1 95.81 119 LEU B CA 1
ATOM 2064 C C . LEU B 1 119 ? 17.75 -9.031 -6.047 1 95.81 119 LEU B C 1
ATOM 2066 O O . LEU B 1 119 ? 17.938 -9.633 -4.988 1 95.81 119 LEU B O 1
ATOM 2070 N N . HIS B 1 120 ? 17.25 -9.57 -7.113 1 96.38 120 HIS B N 1
ATOM 2071 C CA . HIS B 1 120 ? 16.906 -10.984 -7.145 1 96.38 120 HIS B CA 1
ATOM 2072 C C . HIS B 1 120 ? 18.141 -11.852 -6.898 1 96.38 120 HIS B C 1
ATOM 2074 O O . HIS B 1 120 ? 18.125 -12.719 -6.023 1 96.38 120 HIS B O 1
ATOM 2080 N N . ARG B 1 121 ? 19.156 -11.586 -7.602 1 95.81 121 ARG B N 1
ATOM 2081 C CA . ARG B 1 121 ? 20.375 -12.391 -7.543 1 95.81 121 ARG B CA 1
ATOM 2082 C C . ARG B 1 121 ? 21.062 -12.242 -6.191 1 95.81 121 ARG B C 1
ATOM 2084 O O . ARG B 1 121 ? 21.453 -13.234 -5.582 1 95.81 121 ARG B O 1
ATOM 2091 N N . GLU B 1 122 ? 21.094 -11.086 -5.684 1 96.38 122 GLU B N 1
ATOM 2092 C CA . GLU B 1 122 ? 21.922 -10.805 -4.512 1 96.38 122 GLU B CA 1
ATOM 2093 C C . GLU B 1 122 ? 21.156 -11.039 -3.221 1 96.38 122 GLU B C 1
ATOM 2095 O O . GLU B 1 122 ? 21.75 -11.242 -2.162 1 96.38 122 GLU B O 1
ATOM 2100 N N . HIS B 1 123 ? 19.891 -10.977 -3.314 1 95.88 123 HIS B N 1
ATOM 2101 C CA . HIS B 1 123 ? 19.125 -11.008 -2.07 1 95.88 123 HIS B CA 1
ATOM 2102 C C . HIS B 1 123 ? 18.078 -12.117 -2.092 1 95.88 123 HIS B C 1
ATOM 2104 O O . HIS B 1 123 ? 18.141 -13.055 -1.286 1 95.88 123 HIS B O 1
ATOM 2110 N N . LEU B 1 124 ? 17.188 -12.125 -3.023 1 96.12 124 LEU B N 1
ATOM 2111 C CA . LEU B 1 124 ? 16.094 -13.094 -3.02 1 96.12 124 LEU B CA 1
ATOM 2112 C C . LEU B 1 124 ? 16.609 -14.516 -3.191 1 96.12 124 LEU B C 1
ATOM 2114 O O . LEU B 1 124 ? 16.172 -15.43 -2.496 1 96.12 124 LEU B O 1
ATOM 2118 N N . GLY B 1 125 ? 17.531 -14.656 -4.109 1 95.06 125 GLY B N 1
ATOM 2119 C CA . GLY B 1 125 ? 18.094 -15.969 -4.379 1 95.06 125 GLY B CA 1
ATOM 2120 C C . GLY B 1 125 ? 18.906 -16.516 -3.225 1 95.06 125 GLY B C 1
ATOM 2121 O O . GLY B 1 125 ? 19.266 -17.703 -3.209 1 95.06 125 GLY B O 1
ATOM 2122 N N . ARG B 1 126 ? 19.156 -15.711 -2.225 1 94.62 126 ARG B N 1
ATOM 2123 C CA . ARG B 1 126 ? 20 -16.109 -1.104 1 94.62 126 ARG B CA 1
ATOM 2124 C C . ARG B 1 126 ? 19.188 -16.234 0.178 1 94.62 126 ARG B C 1
ATOM 2126 O O . ARG B 1 126 ? 19.75 -16.531 1.243 1 94.62 126 ARG B O 1
ATOM 2133 N N . LEU B 1 127 ? 17.969 -16.031 0.047 1 95.56 127 LEU B N 1
ATOM 2134 C CA . LEU B 1 127 ? 17.094 -16.141 1.217 1 95.56 127 LEU B CA 1
ATOM 2135 C C . LEU B 1 127 ? 17.047 -17.594 1.719 1 95.56 127 LEU B C 1
ATOM 2137 O O . LEU B 1 127 ? 16.953 -18.516 0.923 1 95.56 127 LEU B O 1
ATOM 2141 N N . PRO B 1 128 ? 17.078 -17.797 2.975 1 93.94 128 PRO B N 1
ATOM 2142 C CA . PRO B 1 128 ? 17.094 -19.156 3.521 1 93.94 128 PRO B CA 1
ATOM 2143 C C . PRO B 1 128 ? 15.781 -19.906 3.301 1 93.94 128 PRO B C 1
ATOM 2145 O O . PRO B 1 128 ? 14.703 -19.344 3.488 1 93.94 128 PRO B O 1
ATOM 2148 N N . GLY B 1 129 ? 15.898 -21.172 2.967 1 94.12 129 GLY B N 1
ATOM 2149 C CA . GLY B 1 129 ? 14.766 -22.078 2.971 1 94.12 129 GLY B CA 1
ATOM 2150 C C . GLY B 1 129 ? 13.852 -21.891 1.776 1 94.12 129 GLY B C 1
ATOM 2151 O O . GLY B 1 129 ? 12.766 -22.484 1.726 1 94.12 129 GLY B O 1
ATOM 2152 N N . VAL B 1 130 ? 14.281 -21.078 0.821 1 95.5 130 VAL B N 1
ATOM 2153 C CA . VAL B 1 130 ? 13.414 -20.781 -0.313 1 95.5 130 VAL B CA 1
ATOM 2154 C C . VAL B 1 130 ? 13.492 -21.906 -1.339 1 95.5 130 VAL B C 1
ATOM 2156 O O . VAL B 1 130 ? 14.578 -22.359 -1.694 1 95.5 130 VAL B O 1
ATOM 2159 N N . VAL B 1 131 ? 12.312 -22.328 -1.727 1 96.31 131 VAL B N 1
ATOM 2160 C CA . VAL B 1 131 ? 12.219 -23.391 -2.729 1 96.31 131 VAL B CA 1
ATOM 2161 C C . VAL B 1 131 ? 11.836 -22.797 -4.078 1 96.31 131 VAL B C 1
ATOM 2163 O O . VAL B 1 131 ? 12.43 -23.125 -5.105 1 96.31 131 VAL B O 1
ATOM 2166 N N . THR B 1 132 ? 10.875 -21.953 -4.105 1 96.38 132 THR B N 1
ATOM 2167 C CA . THR B 1 132 ? 10.484 -21.328 -5.359 1 96.38 132 THR B CA 1
ATOM 2168 C C . THR B 1 132 ? 10.297 -19.812 -5.184 1 96.38 132 THR B C 1
ATOM 2170 O O . THR B 1 132 ? 9.836 -19.359 -4.133 1 96.38 132 THR B O 1
ATOM 2173 N N . ILE B 1 133 ? 10.703 -19.078 -6.176 1 96.94 133 ILE B N 1
ATOM 2174 C CA . ILE B 1 133 ? 10.469 -17.641 -6.316 1 96.94 133 ILE B CA 1
ATOM 2175 C C . ILE B 1 133 ? 9.75 -17.375 -7.637 1 96.94 133 ILE B C 1
ATOM 2177 O O . ILE B 1 133 ? 10.289 -17.641 -8.711 1 96.94 133 ILE B O 1
ATOM 2181 N N . ASN B 1 134 ? 8.547 -16.875 -7.602 1 96.5 134 ASN B N 1
ATOM 2182 C CA . ASN B 1 134 ? 7.793 -16.453 -8.781 1 96.5 134 ASN B CA 1
ATOM 2183 C C . ASN B 1 134 ? 7.531 -14.945 -8.781 1 96.5 134 ASN B C 1
ATOM 2185 O O . ASN B 1 134 ? 6.895 -14.43 -7.863 1 96.5 134 ASN B O 1
ATOM 2189 N N . SER B 1 135 ? 8.07 -14.305 -9.844 1 96.75 135 SER B N 1
ATOM 2190 C CA . SER B 1 135 ? 7.945 -12.852 -9.906 1 96.75 135 SER B CA 1
ATOM 2191 C C . SER B 1 135 ? 6.996 -12.414 -11.016 1 96.75 135 SER B C 1
ATOM 2193 O O . SER B 1 135 ? 7.027 -12.977 -12.117 1 96.75 135 SER B O 1
ATOM 2195 N N . SER B 1 136 ? 6.113 -11.516 -10.68 1 97.5 136 SER B N 1
ATOM 2196 C CA . SER B 1 136 ? 5.281 -10.805 -11.648 1 97.5 136 SER B CA 1
ATOM 2197 C C . SER B 1 136 ? 5.512 -9.305 -11.586 1 97.5 136 SER B C 1
ATOM 2199 O O . SER B 1 136 ? 5.809 -8.758 -10.523 1 97.5 136 SER B O 1
ATOM 2201 N N . PHE B 1 137 ? 5.387 -8.688 -12.727 1 98 137 PHE B N 1
ATOM 2202 C CA . PHE B 1 137 ? 5.629 -7.25 -12.789 1 98 137 PHE B CA 1
ATOM 2203 C C . PHE B 1 137 ? 4.332 -6.492 -13.039 1 98 137 PHE B C 1
ATOM 2205 O O . PHE B 1 137 ? 3.545 -6.875 -13.906 1 98 137 PHE B O 1
ATOM 2212 N N . VAL B 1 138 ? 4.109 -5.453 -12.289 1 98.12 138 VAL B N 1
ATOM 2213 C CA . VAL B 1 138 ? 2.938 -4.609 -12.5 1 98.12 138 VAL B CA 1
ATOM 2214 C C . VAL B 1 138 ? 3.066 -3.869 -13.828 1 98.12 138 VAL B C 1
ATOM 2216 O O . VAL B 1 138 ? 3.959 -3.035 -14 1 98.12 138 VAL B O 1
ATOM 2219 N N . LEU B 1 139 ? 2.201 -4.223 -14.727 1 96.38 139 LEU B N 1
ATOM 2220 C CA . LEU B 1 139 ? 2.176 -3.564 -16.031 1 96.38 139 LEU B CA 1
ATOM 2221 C C . LEU B 1 139 ? 1.335 -2.293 -15.977 1 96.38 139 LEU B C 1
ATOM 2223 O O . LEU B 1 139 ? 1.678 -1.291 -16.609 1 96.38 139 LEU B O 1
ATOM 2227 N N . ARG B 1 140 ? 0.304 -2.375 -15.195 1 94.88 140 ARG B N 1
ATOM 2228 C CA . ARG B 1 140 ? -0.609 -1.244 -15.062 1 94.88 140 ARG B CA 1
ATOM 2229 C C . ARG B 1 140 ? -1.376 -1.309 -13.75 1 94.88 140 ARG B C 1
ATOM 2231 O O . ARG B 1 140 ? -1.909 -2.359 -13.383 1 94.88 140 ARG B O 1
ATOM 2238 N N . ALA B 1 141 ? -1.282 -0.171 -13.055 1 95.56 141 ALA B N 1
ATOM 2239 C CA . ALA B 1 141 ? -2.162 -0.042 -11.891 1 95.56 141 ALA B CA 1
ATOM 2240 C C . ALA B 1 141 ? -3.572 0.36 -12.312 1 95.56 141 ALA B C 1
ATOM 2242 O O . ALA B 1 141 ? -3.75 1.312 -13.078 1 95.56 141 ALA B O 1
ATOM 2243 N N . VAL B 1 142 ? -4.559 -0.362 -11.797 1 96.38 142 VAL B N 1
ATOM 2244 C CA . VAL B 1 142 ? -5.965 -0.067 -12.07 1 96.38 142 VAL B CA 1
ATOM 2245 C C . VAL B 1 142 ? -6.539 0.785 -10.938 1 96.38 142 VAL B C 1
ATOM 2247 O O . VAL B 1 142 ? -6.398 0.444 -9.766 1 96.38 142 VAL B O 1
ATOM 2250 N N . PRO B 1 143 ? -7.16 1.893 -11.328 1 93.94 143 PRO B N 1
ATOM 2251 C CA . PRO B 1 143 ? -7.785 2.688 -10.273 1 93.94 143 PRO B CA 1
ATOM 2252 C C . PRO B 1 143 ? -8.797 1.889 -9.453 1 93.94 143 PRO B C 1
ATOM 2254 O O . PRO B 1 143 ? -9.539 1.071 -10.008 1 93.94 143 PRO B O 1
ATOM 2257 N N . THR B 1 144 ? -8.797 2.066 -8.148 1 95.12 144 THR B N 1
ATOM 2258 C CA . THR B 1 144 ? -9.727 1.424 -7.223 1 95.12 144 THR B CA 1
ATOM 2259 C C . THR B 1 144 ? -10.297 2.439 -6.238 1 95.12 144 THR B C 1
ATOM 2261 O O . THR B 1 144 ? -9.906 3.607 -6.246 1 95.12 144 THR B O 1
ATOM 2264 N N . ARG B 1 145 ? -11.312 1.962 -5.512 1 90.25 145 ARG B N 1
ATOM 2265 C CA . ARG B 1 145 ? -11.75 2.76 -4.371 1 90.25 145 ARG B CA 1
ATOM 2266 C C . ARG B 1 145 ? -10.641 2.869 -3.326 1 90.25 145 ARG B C 1
ATOM 2268 O O . ARG B 1 145 ? -9.727 2.043 -3.291 1 90.25 145 ARG B O 1
ATOM 2275 N N . SER B 1 146 ? -10.688 3.914 -2.566 1 88.38 146 SER B N 1
ATOM 2276 C CA . SER B 1 146 ? -9.641 4.148 -1.579 1 88.38 146 SER B CA 1
ATOM 2277 C C . SER B 1 146 ? -9.836 3.271 -0.347 1 88.38 146 SER B C 1
ATOM 2279 O O . SER B 1 146 ? -10.922 2.732 -0.126 1 88.38 146 SER B O 1
ATOM 2281 N N . GLU B 1 147 ? -8.766 3.154 0.419 1 90.56 147 GLU B N 1
ATOM 2282 C CA . GLU B 1 147 ? -8.852 2.449 1.693 1 90.56 147 GLU B CA 1
ATOM 2283 C C . GLU B 1 147 ? -9.891 3.084 2.607 1 90.56 147 GLU B C 1
ATOM 2285 O O . GLU B 1 147 ? -10.633 2.381 3.301 1 90.56 147 GLU B O 1
ATOM 2290 N N . ALA B 1 148 ? -9.945 4.359 2.529 1 88.5 148 ALA B N 1
ATOM 2291 C CA . ALA B 1 148 ? -10.922 5.062 3.359 1 88.5 148 ALA B CA 1
ATOM 2292 C C . ALA B 1 148 ? -12.344 4.688 2.965 1 88.5 148 ALA B C 1
ATOM 2294 O O . ALA B 1 148 ? -13.203 4.48 3.83 1 88.5 148 ALA B O 1
ATOM 2295 N N . GLU B 1 149 ? -12.602 4.629 1.702 1 87.12 149 GLU B N 1
ATOM 2296 C CA . GLU B 1 149 ? -13.93 4.238 1.234 1 87.12 149 GLU B CA 1
ATOM 2297 C C . GLU B 1 149 ? -14.266 2.809 1.654 1 87.12 149 GLU B C 1
ATOM 2299 O O . GLU B 1 149 ? -15.398 2.52 2.035 1 87.12 149 GLU B O 1
ATOM 2304 N N . ALA B 1 150 ? -13.281 1.986 1.572 1 89.06 150 ALA B N 1
ATOM 2305 C CA . ALA B 1 150 ? -13.492 0.6 1.979 1 89.06 150 ALA B CA 1
ATOM 2306 C C . ALA B 1 150 ? -13.82 0.509 3.467 1 89.06 150 ALA B C 1
ATOM 2308 O O . ALA B 1 150 ? -14.68 -0.282 3.871 1 89.06 150 ALA B O 1
ATOM 2309 N N . LEU B 1 151 ? -13.18 1.294 4.234 1 90.44 151 LEU B N 1
ATOM 2310 C CA . LEU B 1 151 ? -13.266 1.201 5.688 1 90.44 151 LEU B CA 1
ATOM 2311 C C . LEU B 1 151 ? -14.5 1.933 6.207 1 90.44 151 LEU B C 1
ATOM 2313 O O . LEU B 1 151 ? -15.078 1.544 7.223 1 90.44 151 LEU B O 1
ATOM 2317 N N . PHE B 1 152 ? -14.898 2.982 5.406 1 87.12 152 PHE B N 1
ATOM 2318 C CA . PHE B 1 152 ? -15.938 3.846 5.953 1 87.12 152 PHE B CA 1
ATOM 2319 C C . PHE B 1 152 ? -17.094 4.004 4.961 1 87.12 152 PHE B C 1
ATOM 2321 O O . PHE B 1 152 ? -18.078 4.68 5.254 1 87.12 152 PHE B O 1
ATOM 2328 N N . GLY B 1 153 ? -16.969 3.617 3.701 1 76 153 GLY B N 1
ATOM 2329 C CA . GLY B 1 153 ? -17.969 3.816 2.65 1 76 153 GLY B CA 1
ATOM 2330 C C . GLY B 1 153 ? -19.328 3.266 3.006 1 76 153 GLY B C 1
ATOM 2331 O O . GLY B 1 153 ? -20.328 3.65 2.404 1 76 153 GLY B O 1
ATOM 2332 N N . GLY B 1 154 ? -19.531 2.264 3.77 1 63.38 154 GLY B N 1
ATOM 2333 C CA . GLY B 1 154 ? -20.844 1.688 3.998 1 63.38 154 GLY B CA 1
ATOM 2334 C C . GLY B 1 154 ? -21.781 2.627 4.723 1 63.38 154 GLY B C 1
ATOM 2335 O O . GLY B 1 154 ? -22.906 2.252 5.051 1 63.38 154 GLY B O 1
ATOM 2336 N N . GLY B 1 155 ? -21.531 3.736 5.223 1 50.34 155 GLY B N 1
ATOM 2337 C CA . GLY B 1 155 ? -22.562 4.461 5.941 1 50.34 155 GLY B CA 1
ATOM 2338 C C . GLY B 1 155 ? -23.734 4.859 5.066 1 50.34 155 GLY B C 1
ATOM 2339 O O . GLY B 1 155 ? -23.859 6.023 4.668 1 50.34 155 GLY B O 1
ATOM 2340 N N . ARG B 1 156 ? -24.25 4.078 4.141 1 35.25 156 ARG B N 1
ATOM 2341 C CA . ARG B 1 156 ? -25.672 4.348 3.896 1 35.25 156 ARG B CA 1
ATOM 2342 C C . ARG B 1 156 ? -26.516 3.959 5.105 1 35.25 156 ARG B C 1
ATOM 2344 O O . ARG B 1 156 ? -26.25 2.947 5.754 1 35.25 156 ARG B O 1
#

Radius of gyration: 20.48 Å; Cα contacts (8 Å, |Δi|>4): 590; chains: 2; bounding box: 52×56×47 Å

pLDDT: mean 94.3, std 7.4, range [35.12, 98.5]